Protein AF-A0A1F2XFZ1-F1 (afdb_monomer_lite)

Radius of gyration: 30.9 Å; chains: 1; bounding box: 61×62×99 Å

Structure (mmCIF, N/CA/C/O backbone):
data_AF-A0A1F2XFZ1-F1
#
_entry.id   AF-A0A1F2XFZ1-F1
#
loop_
_atom_site.group_PDB
_atom_site.id
_atom_site.type_symbol
_atom_site.label_atom_id
_atom_site.label_alt_id
_atom_site.label_comp_id
_atom_site.label_asym_id
_atom_site.label_entity_id
_atom_site.label_seq_id
_atom_site.pdbx_PDB_ins_code
_atom_site.Cartn_x
_atom_site.Cartn_y
_atom_site.Cartn_z
_atom_site.occupancy
_atom_site.B_iso_or_equiv
_atom_sit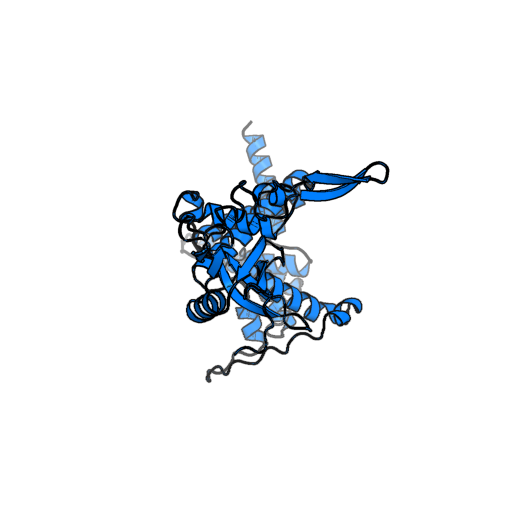e.auth_seq_id
_atom_site.auth_comp_id
_atom_site.auth_asym_id
_atom_site.auth_atom_id
_atom_site.pdbx_PDB_model_num
ATOM 1 N N . MET A 1 1 ? 24.872 -20.366 -37.041 1.00 60.69 1 MET A N 1
ATOM 2 C CA . MET A 1 1 ? 25.369 -20.440 -35.646 1.00 60.69 1 MET A CA 1
ATOM 3 C C . MET A 1 1 ? 24.308 -20.118 -34.577 1.00 60.69 1 MET A C 1
ATOM 5 O O . MET A 1 1 ? 24.479 -20.598 -33.475 1.00 60.69 1 MET A O 1
ATOM 9 N N . TYR A 1 2 ? 23.177 -19.455 -34.872 1.00 77.56 2 TYR A N 1
ATOM 10 C CA . TYR A 1 2 ? 22.005 -19.412 -33.955 1.00 77.56 2 TYR A CA 1
ATOM 11 C C . TYR A 1 2 ? 20.655 -19.633 -34.667 1.00 77.56 2 TYR A C 1
ATOM 13 O O . TYR A 1 2 ? 19.599 -19.364 -34.111 1.00 77.56 2 TYR A O 1
ATOM 21 N N . GLY A 1 3 ? 20.678 -20.071 -35.932 1.00 90.00 3 GLY A N 1
ATOM 22 C CA . GLY A 1 3 ? 19.473 -20.182 -36.763 1.00 90.00 3 GLY A CA 1
ATOM 23 C C . GLY A 1 3 ? 18.820 -18.844 -37.135 1.00 90.00 3 GLY A C 1
ATOM 24 O O . GLY A 1 3 ? 17.722 -18.876 -37.677 1.00 90.00 3 GLY A O 1
ATOM 25 N N . LEU A 1 4 ? 19.480 -17.715 -36.844 1.00 96.12 4 LEU A N 1
ATOM 26 C CA . LEU A 1 4 ? 19.058 -16.352 -37.179 1.00 96.12 4 LEU A CA 1
ATOM 27 C C . LEU A 1 4 ? 19.543 -15.945 -38.574 1.00 96.12 4 LEU A C 1
ATOM 29 O O . LEU A 1 4 ? 20.625 -16.368 -39.001 1.00 96.12 4 LEU A O 1
ATOM 33 N N . LYS A 1 5 ? 18.767 -15.094 -39.241 1.00 95.94 5 LYS A N 1
ATOM 34 C CA . LYS A 1 5 ? 19.089 -14.486 -40.530 1.00 95.94 5 LYS A CA 1
ATOM 35 C C . LYS A 1 5 ? 19.559 -13.053 -40.308 1.00 95.94 5 LYS A C 1
ATOM 37 O O . LYS A 1 5 ? 18.945 -12.291 -39.572 1.00 95.94 5 LYS A O 1
ATOM 42 N N . TYR A 1 6 ? 20.672 -12.716 -40.940 1.00 96.75 6 TYR A N 1
ATOM 43 C CA . TYR A 1 6 ? 21.243 -11.376 -40.930 1.00 96.75 6 TYR A CA 1
ATOM 44 C C . TYR A 1 6 ? 21.092 -10.783 -42.329 1.00 96.75 6 TYR A C 1
ATOM 46 O O . TYR A 1 6 ? 21.066 -11.524 -43.315 1.00 96.75 6 TYR A O 1
ATOM 54 N N . ASP A 1 7 ? 21.002 -9.461 -42.414 1.00 95.62 7 ASP A N 1
ATOM 55 C CA . ASP A 1 7 ? 21.003 -8.748 -43.685 1.00 95.62 7 ASP A CA 1
ATOM 56 C C . ASP A 1 7 ? 22.351 -8.890 -44.424 1.00 95.62 7 ASP A C 1
ATOM 58 O O . ASP A 1 7 ? 23.318 -9.474 -43.924 1.00 95.62 7 ASP A O 1
ATOM 62 N N . ALA A 1 8 ? 22.434 -8.329 -45.633 1.00 95.25 8 ALA A N 1
ATOM 63 C CA . ALA A 1 8 ? 23.651 -8.356 -46.447 1.00 95.25 8 ALA A CA 1
ATOM 64 C C . ALA A 1 8 ? 24.867 -7.678 -45.778 1.00 95.25 8 ALA A C 1
ATOM 66 O O . ALA A 1 8 ? 26.002 -7.944 -46.168 1.00 95.25 8 ALA A O 1
ATOM 67 N N . ALA A 1 9 ? 24.652 -6.829 -44.769 1.00 93.38 9 ALA A N 1
ATOM 68 C CA . ALA A 1 9 ? 25.706 -6.199 -43.977 1.00 93.38 9 ALA A CA 1
ATOM 69 C C . ALA A 1 9 ? 26.075 -7.013 -42.718 1.00 93.38 9 ALA A C 1
ATOM 71 O O . ALA A 1 9 ? 26.899 -6.571 -41.913 1.00 93.38 9 ALA A O 1
ATOM 72 N N . GLY A 1 10 ? 25.484 -8.198 -42.530 1.00 95.62 10 GLY A N 1
ATOM 73 C CA . GLY A 1 10 ? 25.703 -9.045 -41.361 1.00 95.62 10 GLY A CA 1
ATOM 74 C C . GLY A 1 10 ? 25.023 -8.519 -40.094 1.00 95.62 10 GLY A C 1
ATOM 75 O O . GLY A 1 10 ? 25.491 -8.806 -38.987 1.00 95.62 10 GLY A O 1
ATOM 76 N N . LEU A 1 11 ? 23.947 -7.739 -40.238 1.00 97.25 11 LEU A N 1
ATOM 77 C CA . LEU A 1 11 ? 23.213 -7.110 -39.143 1.00 97.25 11 LEU A CA 1
ATOM 78 C C . LEU A 1 11 ? 21.804 -7.683 -38.986 1.00 97.25 11 LEU A C 1
ATOM 80 O O . LEU A 1 11 ? 21.174 -8.114 -39.944 1.00 97.25 11 LEU A O 1
ATOM 84 N N . ILE A 1 12 ? 21.309 -7.667 -37.752 1.00 97.88 12 ILE A N 1
ATOM 85 C CA . ILE A 1 12 ? 19.931 -8.006 -37.400 1.00 97.88 12 ILE A CA 1
ATOM 86 C C . ILE A 1 12 ? 19.320 -6.848 -36.593 1.00 97.88 12 ILE A C 1
ATOM 88 O O . ILE A 1 12 ? 19.986 -6.335 -35.678 1.00 97.88 12 ILE A O 1
ATOM 92 N N . PRO A 1 13 ? 18.102 -6.372 -36.917 1.00 98.06 13 PRO A N 1
ATOM 93 C CA . PRO A 1 13 ? 17.395 -5.397 -36.101 1.00 98.06 13 PRO A CA 1
ATOM 94 C C . PRO A 1 13 ? 17.060 -5.974 -34.723 1.00 98.06 13 PRO A C 1
ATOM 96 O O . PRO A 1 13 ? 16.638 -7.118 -34.570 1.00 98.06 13 PRO A O 1
ATOM 99 N N . ALA A 1 14 ? 17.239 -5.143 -33.705 1.00 97.75 14 ALA A N 1
ATOM 100 C CA . ALA A 1 14 ? 17.011 -5.468 -32.311 1.00 97.75 14 ALA A CA 1
ATOM 101 C C . ALA A 1 14 ? 16.125 -4.391 -31.680 1.00 97.75 14 ALA A C 1
ATOM 103 O O . ALA A 1 14 ? 16.568 -3.269 -31.409 1.00 97.75 14 ALA A O 1
ATOM 104 N N . VAL A 1 15 ? 14.862 -4.737 -31.456 1.00 97.62 15 VAL A N 1
ATOM 105 C CA . VAL A 1 15 ? 13.905 -3.929 -30.701 1.00 97.62 15 VAL A CA 1
ATOM 106 C C . VAL A 1 15 ? 14.173 -4.127 -29.216 1.00 97.62 15 VAL A C 1
ATOM 108 O O . VAL A 1 15 ? 14.358 -5.246 -28.748 1.00 97.62 15 VAL A O 1
ATOM 111 N N . VAL A 1 16 ? 14.193 -3.044 -28.454 1.00 95.06 16 VAL A N 1
ATOM 112 C CA . VAL A 1 16 ? 14.381 -3.077 -27.005 1.00 95.06 16 VAL A CA 1
ATOM 113 C C . VAL A 1 16 ? 13.050 -2.762 -26.344 1.00 95.06 16 VAL A C 1
ATOM 115 O O . VAL A 1 16 ? 12.472 -1.707 -26.604 1.00 95.06 16 VAL A O 1
ATOM 118 N N . GLN A 1 17 ? 12.582 -3.659 -25.481 1.00 92.69 17 GLN A N 1
ATOM 119 C CA . GLN A 1 17 ? 11.304 -3.544 -24.786 1.00 92.69 17 GLN A CA 1
ATOM 120 C C . GLN A 1 17 ? 11.505 -3.604 -23.272 1.00 92.69 17 GLN A C 1
ATOM 122 O O . GLN A 1 17 ? 12.246 -4.450 -22.768 1.00 92.69 17 GLN A O 1
ATOM 127 N N . GLU A 1 18 ? 10.826 -2.725 -22.544 1.00 88.44 18 GLU A N 1
ATOM 128 C CA . GLU A 1 18 ? 10.825 -2.730 -21.085 1.00 88.44 18 GLU A CA 1
ATOM 129 C C . GLU A 1 18 ? 9.979 -3.899 -20.550 1.00 88.44 18 GLU A C 1
ATOM 131 O O . GLU A 1 18 ? 8.874 -4.162 -21.027 1.00 88.44 18 GLU A O 1
ATOM 136 N N . ALA A 1 19 ? 10.533 -4.640 -19.589 1.00 86.62 19 ALA A N 1
ATOM 137 C CA . ALA A 1 19 ? 9.984 -5.911 -19.131 1.00 86.62 19 ALA A CA 1
ATOM 138 C C . ALA A 1 19 ? 8.666 -5.809 -18.344 1.00 86.62 19 ALA A C 1
ATOM 140 O O . ALA A 1 19 ? 7.892 -6.763 -18.386 1.00 86.62 19 ALA A O 1
ATOM 141 N N . GLU A 1 20 ? 8.431 -4.722 -17.607 1.00 79.19 20 GLU A N 1
ATOM 142 C CA . GLU A 1 20 ? 7.257 -4.555 -16.735 1.00 79.19 20 GLU A CA 1
ATOM 143 C C . GLU A 1 20 ? 6.047 -3.987 -17.500 1.00 79.19 20 GLU A C 1
ATOM 145 O O . GLU A 1 20 ? 4.917 -4.437 -17.343 1.00 79.19 20 GLU A O 1
ATOM 150 N N . THR A 1 21 ? 6.286 -2.991 -18.347 1.00 75.69 21 THR A N 1
ATOM 151 C CA . THR A 1 21 ? 5.279 -2.171 -19.033 1.00 75.69 21 THR A CA 1
ATOM 152 C C . THR A 1 21 ? 5.033 -2.614 -20.468 1.00 75.69 21 THR A C 1
ATOM 154 O O . THR A 1 21 ? 4.029 -2.232 -21.065 1.00 75.69 21 THR A O 1
ATOM 157 N N . GLY A 1 22 ? 5.961 -3.371 -21.061 1.00 82.06 22 GLY A N 1
ATOM 158 C CA . GLY A 1 22 ? 5.931 -3.691 -22.485 1.00 82.06 22 GLY A CA 1
ATOM 159 C C . GLY A 1 22 ? 6.237 -2.495 -23.396 1.00 82.06 22 GLY A C 1
ATOM 160 O O . GLY A 1 22 ? 6.114 -2.623 -24.617 1.00 82.06 22 GLY A O 1
ATOM 161 N N . GLN A 1 23 ? 6.653 -1.345 -22.851 1.00 84.69 23 GLN A N 1
ATOM 162 C CA . GLN A 1 23 ? 6.983 -0.162 -23.642 1.00 84.69 23 GLN A CA 1
ATOM 163 C C . GLN A 1 23 ? 8.186 -0.433 -24.553 1.00 84.69 23 GLN A C 1
ATOM 165 O O . GLN A 1 23 ? 9.229 -0.916 -24.108 1.00 84.69 23 GLN A O 1
ATOM 170 N N . ILE A 1 24 ? 8.064 -0.082 -25.834 1.00 89.56 24 ILE A N 1
ATOM 171 C CA . ILE A 1 24 ? 9.195 -0.113 -26.763 1.00 89.56 24 ILE A CA 1
ATOM 172 C C . ILE A 1 24 ? 10.095 1.089 -26.481 1.00 89.56 24 ILE A C 1
ATOM 174 O O . ILE A 1 24 ? 9.667 2.240 -26.568 1.00 89.56 24 ILE A O 1
ATOM 178 N N . LEU A 1 25 ? 11.352 0.817 -26.145 1.00 88.00 25 LEU A N 1
ATOM 179 C CA . LEU A 1 25 ? 12.320 1.815 -25.703 1.00 88.00 25 LEU A CA 1
ATOM 180 C C . LEU A 1 25 ? 13.143 2.362 -26.868 1.00 88.00 25 LEU A C 1
ATOM 182 O O . LEU A 1 25 ? 13.297 3.572 -27.014 1.00 88.00 25 LEU A O 1
ATOM 186 N N . MET A 1 26 ? 13.689 1.477 -27.699 1.00 91.56 26 MET A N 1
ATOM 187 C CA . MET A 1 26 ? 14.529 1.849 -28.837 1.00 91.56 26 MET A CA 1
ATOM 188 C C . MET A 1 26 ? 14.660 0.700 -29.839 1.00 91.56 26 MET A C 1
ATOM 190 O O . MET A 1 26 ? 14.311 -0.439 -29.541 1.00 91.56 26 MET A O 1
ATOM 194 N N . VAL A 1 27 ? 15.208 1.006 -31.014 1.00 95.31 27 VAL A N 1
ATOM 195 C CA . VAL A 1 27 ? 15.690 0.017 -31.981 1.00 95.31 27 VAL A CA 1
ATOM 196 C C . VAL A 1 27 ? 17.173 0.257 -32.244 1.00 95.31 27 VAL A C 1
ATOM 198 O O . VAL A 1 27 ? 17.624 1.401 -32.340 1.00 95.31 27 VAL A O 1
ATOM 201 N N . ALA A 1 28 ? 17.938 -0.821 -32.339 1.00 95.06 28 ALA A N 1
ATOM 202 C CA . ALA A 1 28 ? 19.339 -0.812 -32.739 1.00 95.06 28 ALA A CA 1
ATOM 203 C C . ALA A 1 28 ? 19.636 -2.035 -33.615 1.00 95.06 28 ALA A C 1
ATOM 205 O O . ALA A 1 28 ? 18.737 -2.803 -33.941 1.00 95.06 28 ALA A O 1
ATOM 206 N N . TYR A 1 29 ? 20.892 -2.194 -34.027 1.00 97.62 29 TYR A N 1
ATOM 207 C CA . TYR A 1 29 ? 21.334 -3.318 -34.849 1.00 97.62 29 TYR A CA 1
ATOM 208 C C . TYR A 1 29 ? 22.388 -4.117 -34.095 1.00 97.62 29 TYR A C 1
ATOM 210 O O . TYR A 1 29 ? 23.189 -3.553 -33.345 1.00 97.62 29 TYR A O 1
ATOM 218 N N . MET A 1 30 ? 22.398 -5.427 -34.299 1.00 97.94 30 MET A N 1
ATOM 219 C CA . MET A 1 30 ? 23.402 -6.333 -33.751 1.00 97.94 30 MET A CA 1
ATOM 220 C C . MET A 1 30 ? 24.042 -7.106 -34.901 1.00 97.94 30 MET A C 1
ATOM 222 O O . MET A 1 30 ? 23.348 -7.546 -35.807 1.00 97.94 30 MET A O 1
ATOM 226 N N . ASN A 1 31 ? 25.355 -7.302 -34.868 1.00 96.62 31 ASN A N 1
ATOM 227 C CA . ASN A 1 31 ? 25.983 -8.383 -35.625 1.00 96.62 31 ASN A CA 1
ATOM 228 C C . ASN A 1 31 ? 26.106 -9.626 -34.725 1.00 96.62 31 ASN A C 1
ATOM 230 O O . ASN A 1 31 ? 25.753 -9.597 -33.540 1.00 96.62 31 ASN A O 1
ATOM 234 N N . VAL A 1 32 ? 26.629 -10.722 -35.278 1.00 96.69 32 VAL A N 1
ATOM 235 C CA . VAL A 1 32 ? 26.828 -11.985 -34.544 1.00 96.69 32 VAL A CA 1
ATOM 236 C C . VAL A 1 32 ? 27.627 -11.778 -33.248 1.00 96.69 32 VAL A C 1
ATOM 238 O O . VAL A 1 32 ? 27.274 -12.338 -32.210 1.00 96.69 32 VAL A O 1
ATOM 241 N N . GLU A 1 33 ? 28.668 -10.942 -33.273 1.00 96.81 33 GLU A N 1
ATOM 242 C CA . GLU A 1 33 ? 29.520 -10.702 -32.102 1.00 96.81 33 GLU A CA 1
ATOM 243 C C . GLU A 1 33 ? 28.836 -9.819 -31.044 1.00 96.81 33 GLU A C 1
ATOM 245 O O . GLU A 1 33 ? 28.951 -10.098 -29.852 1.00 96.81 33 GLU A O 1
ATOM 250 N N . ALA A 1 34 ? 28.054 -8.809 -31.434 1.00 97.25 34 ALA A N 1
ATOM 251 C CA . ALA A 1 34 ? 27.266 -8.003 -30.498 1.00 97.25 34 ALA A CA 1
ATOM 252 C C . ALA A 1 34 ? 26.213 -8.859 -29.769 1.00 97.25 34 ALA A C 1
ATOM 254 O O . ALA A 1 34 ? 26.036 -8.734 -28.553 1.00 97.25 34 ALA A O 1
ATOM 255 N N . LEU A 1 35 ? 25.568 -9.789 -30.486 1.00 97.31 35 LEU A N 1
ATOM 256 C CA . LEU A 1 35 ? 24.661 -10.764 -29.877 1.00 97.31 35 LEU A CA 1
ATOM 257 C C . LEU A 1 35 ? 25.404 -11.704 -28.923 1.00 97.31 35 LEU A C 1
ATOM 259 O O . LEU A 1 35 ? 24.946 -11.926 -27.803 1.00 97.31 35 LEU A O 1
ATOM 263 N N . ARG A 1 36 ? 26.583 -12.197 -29.318 1.00 96.94 36 ARG A N 1
ATOM 264 C CA . ARG A 1 36 ? 27.421 -13.047 -28.461 1.00 96.94 36 ARG A CA 1
ATOM 265 C C . ARG A 1 36 ? 27.812 -12.343 -27.160 1.00 96.94 36 ARG A C 1
ATOM 267 O O . ARG A 1 36 ? 27.700 -12.937 -26.089 1.00 96.94 36 ARG A O 1
ATOM 274 N N . ARG A 1 37 ? 28.223 -11.074 -27.235 1.00 97.06 37 ARG A N 1
ATOM 275 C CA . ARG A 1 37 ? 28.534 -10.244 -26.058 1.00 97.06 37 ARG A CA 1
ATOM 276 C C . ARG A 1 37 ? 27.317 -10.045 -25.169 1.00 97.06 37 ARG A C 1
ATOM 278 O O . ARG A 1 37 ? 27.435 -10.197 -23.959 1.00 97.06 37 ARG A O 1
ATOM 285 N N . THR A 1 38 ? 26.156 -9.789 -25.769 1.00 96.62 38 THR A N 1
ATOM 286 C CA . THR A 1 38 ? 24.893 -9.630 -25.038 1.00 96.62 38 THR A CA 1
ATOM 287 C C . THR A 1 38 ? 24.526 -10.889 -24.259 1.00 96.62 38 THR A C 1
ATOM 289 O O . THR A 1 38 ? 24.262 -10.817 -23.062 1.00 96.62 38 THR A O 1
ATOM 292 N N . LEU A 1 39 ? 24.575 -12.055 -24.910 1.00 96.06 39 LEU A N 1
ATOM 293 C CA . LEU A 1 39 ? 24.299 -13.345 -24.272 1.00 96.06 39 LEU A CA 1
ATOM 294 C C . LEU A 1 39 ? 25.298 -13.660 -23.151 1.00 96.06 39 LEU A C 1
ATOM 296 O O . LEU A 1 39 ? 24.905 -14.187 -22.115 1.00 96.06 39 LEU A O 1
ATOM 300 N N . LYS A 1 40 ? 26.579 -13.316 -23.339 1.00 96.06 40 LYS A N 1
ATOM 301 C CA . LYS A 1 40 ? 27.633 -13.557 -22.345 1.00 96.06 40 LYS A CA 1
ATOM 302 C C . LYS A 1 40 ? 27.529 -12.631 -21.130 1.00 96.06 40 LYS A C 1
ATOM 304 O O . LYS A 1 40 ? 27.737 -13.083 -20.011 1.00 96.06 40 LYS A O 1
ATOM 309 N N . ALA A 1 41 ? 27.270 -11.343 -21.349 1.00 93.50 41 ALA A N 1
ATOM 310 C CA . ALA A 1 41 ? 27.257 -10.333 -20.291 1.00 93.50 41 ALA A CA 1
ATOM 311 C C . ALA A 1 41 ? 25.903 -10.230 -19.569 1.00 93.50 41 ALA A C 1
ATOM 313 O O . ALA A 1 41 ? 25.848 -9.750 -18.441 1.00 93.50 41 ALA A O 1
ATOM 314 N N . GLY A 1 42 ? 24.805 -10.643 -20.213 1.00 93.88 42 GLY A N 1
ATOM 315 C CA . GLY A 1 42 ? 23.449 -10.373 -19.725 1.00 93.88 42 GLY A CA 1
ATOM 316 C C . GLY A 1 42 ? 23.047 -8.895 -19.835 1.00 93.88 42 GLY A C 1
ATOM 317 O O . GLY A 1 42 ? 22.070 -8.471 -19.220 1.00 93.88 42 GLY A O 1
ATOM 318 N N . GLU A 1 43 ? 23.785 -8.102 -20.612 1.00 94.19 43 GLU A N 1
ATOM 319 C CA . GLU A 1 43 ? 23.608 -6.656 -20.799 1.00 94.19 43 GLU A CA 1
ATOM 320 C C . GLU A 1 43 ? 23.576 -6.331 -22.298 1.00 94.19 43 GLU A C 1
ATOM 322 O O . GLU A 1 43 ? 24.197 -7.034 -23.090 1.00 94.19 43 GLU A O 1
ATOM 327 N N . ALA A 1 44 ? 22.828 -5.310 -22.722 1.00 94.50 44 ALA A N 1
ATOM 328 C CA . ALA A 1 44 ? 22.604 -5.051 -24.146 1.00 94.50 44 ALA A CA 1
ATOM 329 C C . ALA A 1 44 ? 23.833 -4.441 -24.853 1.00 94.50 44 ALA A C 1
ATOM 331 O O . ALA A 1 44 ? 24.231 -3.302 -24.581 1.00 94.50 44 ALA A O 1
ATOM 332 N N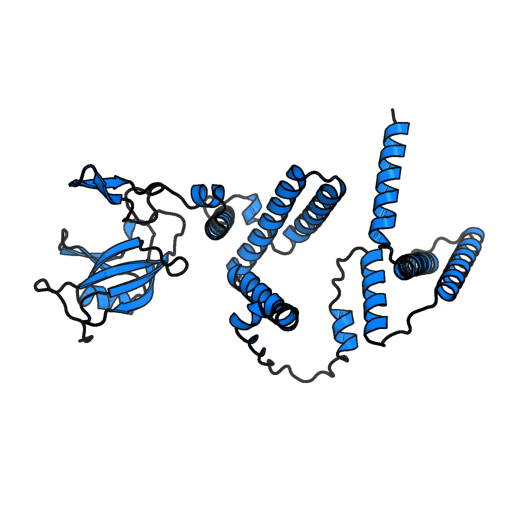 . TRP A 1 45 ? 24.374 -5.175 -25.830 1.00 97.00 45 TRP A N 1
ATOM 333 C CA . TRP A 1 45 ? 25.426 -4.725 -26.744 1.00 97.00 45 TRP A CA 1
ATOM 334 C C . TRP A 1 45 ? 24.897 -4.587 -28.169 1.00 97.00 45 TRP A C 1
ATOM 336 O O . TRP A 1 45 ? 24.257 -5.491 -28.698 1.00 97.00 45 TRP A O 1
ATOM 346 N N . PHE A 1 46 ? 25.233 -3.483 -28.827 1.00 96.94 46 PHE A N 1
ATOM 347 C CA . PHE A 1 46 ? 24.829 -3.198 -30.202 1.00 96.94 46 PHE A CA 1
ATOM 348 C C . PHE A 1 46 ? 26.037 -2.981 -31.114 1.00 96.94 46 PHE A C 1
ATOM 350 O O . PHE A 1 46 ? 27.153 -2.744 -30.653 1.00 96.94 46 PHE A O 1
ATOM 357 N N . TRP A 1 47 ? 25.804 -3.033 -32.423 1.00 96.69 47 TRP A N 1
ATOM 358 C CA . TRP A 1 47 ? 26.748 -2.601 -33.447 1.00 96.69 47 TRP A CA 1
ATOM 359 C C . TRP A 1 47 ? 26.325 -1.234 -33.995 1.00 96.69 47 TRP A C 1
ATOM 361 O O . TRP A 1 47 ? 25.241 -1.076 -34.563 1.00 96.69 47 TRP A O 1
ATOM 371 N N . SER A 1 48 ? 27.172 -0.220 -33.818 1.00 91.25 48 SER A N 1
ATOM 372 C CA . SER A 1 48 ? 26.892 1.130 -34.302 1.00 91.25 48 SER A CA 1
ATOM 373 C C . SER A 1 48 ? 27.246 1.248 -35.782 1.00 91.25 48 SER A C 1
ATOM 375 O O . SER A 1 48 ? 28.402 1.479 -36.118 1.00 91.25 48 SER A O 1
ATOM 377 N N . ARG A 1 49 ? 26.247 1.188 -36.668 1.00 91.50 49 ARG A N 1
ATOM 378 C CA . ARG A 1 49 ? 26.441 1.284 -38.133 1.00 91.50 49 ARG A CA 1
ATOM 379 C C . ARG A 1 49 ? 27.215 2.524 -38.592 1.00 91.50 49 ARG A C 1
ATOM 381 O O . ARG A 1 49 ? 27.955 2.449 -39.557 1.00 91.50 49 ARG A O 1
ATOM 388 N N . SER A 1 50 ? 27.051 3.653 -37.903 1.00 86.69 50 SER A N 1
ATOM 389 C CA . SER A 1 50 ? 27.720 4.915 -38.245 1.00 86.69 50 SER A CA 1
ATOM 390 C C . SER A 1 50 ? 29.159 5.022 -37.744 1.00 86.69 50 SER A C 1
ATOM 392 O O . SER A 1 50 ? 29.922 5.823 -38.266 1.00 86.69 50 SER A O 1
ATOM 394 N N . ARG A 1 51 ? 29.516 4.261 -36.705 1.00 88.31 51 ARG A N 1
ATOM 395 C CA . ARG A 1 51 ? 30.825 4.342 -36.031 1.00 88.31 51 ARG A CA 1
ATOM 396 C C . ARG A 1 51 ? 31.669 3.090 -36.256 1.00 88.31 51 ARG A C 1
ATOM 398 O O . ARG A 1 51 ? 32.825 3.067 -35.863 1.00 88.31 51 ARG A O 1
ATOM 405 N N . SER A 1 52 ? 31.082 2.058 -36.862 1.00 90.56 52 SER A N 1
ATOM 406 C CA . SER A 1 52 ? 31.693 0.745 -37.072 1.00 90.56 52 SER A CA 1
ATOM 407 C C . SER A 1 52 ? 32.339 0.183 -35.802 1.00 90.56 52 SER A C 1
ATOM 409 O O . SER A 1 52 ? 33.425 -0.387 -35.838 1.00 90.56 52 SER A O 1
ATOM 411 N N . GLU A 1 53 ? 31.660 0.359 -34.667 1.00 93.81 53 GLU A N 1
ATOM 412 C CA . GLU A 1 53 ? 32.146 -0.044 -33.348 1.00 93.81 53 GLU A CA 1
ATOM 413 C C . GLU A 1 53 ? 31.051 -0.733 -32.528 1.00 93.81 53 GLU A C 1
ATOM 415 O O . GLU A 1 53 ? 29.845 -0.524 -32.731 1.00 93.81 53 GLU A O 1
ATOM 420 N N . PHE A 1 54 ? 31.483 -1.532 -31.554 1.00 94.44 54 PHE A N 1
ATOM 421 C CA . PHE A 1 54 ? 30.593 -2.101 -30.551 1.00 94.44 54 PHE A CA 1
ATOM 422 C C . PHE A 1 54 ? 30.164 -1.028 -29.557 1.00 94.44 54 PHE A C 1
ATOM 424 O O . PHE A 1 54 ? 30.984 -0.282 -29.032 1.00 94.44 54 PHE A O 1
ATOM 431 N N . TRP A 1 55 ? 28.871 -0.990 -29.262 1.00 91.56 55 TRP A N 1
ATOM 432 C CA . TRP A 1 55 ? 28.288 -0.053 -28.321 1.00 91.56 55 TRP A CA 1
ATOM 433 C C . TRP A 1 55 ? 27.630 -0.807 -27.173 1.00 91.56 55 TRP A C 1
ATOM 435 O O . TRP A 1 55 ? 26.575 -1.422 -27.345 1.00 91.56 55 TRP A O 1
ATOM 445 N N . HIS A 1 56 ? 28.234 -0.721 -25.991 1.00 91.19 56 HIS A N 1
ATOM 446 C CA . HIS A 1 56 ? 27.592 -1.154 -24.762 1.00 91.19 56 HIS A CA 1
ATOM 447 C C . HIS A 1 56 ? 26.591 -0.083 -24.309 1.00 91.19 56 HIS A C 1
ATOM 449 O O . HIS A 1 56 ? 26.963 1.047 -23.960 1.00 91.19 56 HIS A O 1
ATOM 455 N N . LYS A 1 57 ? 25.289 -0.393 -24.365 1.00 84.69 57 LYS A N 1
ATOM 456 C CA . LYS A 1 57 ? 24.266 0.599 -24.018 1.00 84.69 57 LYS A CA 1
ATOM 457 C C . LYS A 1 57 ? 24.378 0.941 -22.539 1.00 84.69 57 LYS A C 1
ATOM 459 O O . LYS A 1 57 ? 24.244 0.070 -21.692 1.00 84.69 57 LYS A O 1
ATOM 464 N N . GLY A 1 58 ? 24.570 2.227 -22.250 1.00 74.94 58 GLY A N 1
ATOM 465 C CA . GLY A 1 58 ? 24.689 2.721 -20.880 1.00 74.94 58 GLY A CA 1
ATOM 466 C C . GLY A 1 58 ? 26.114 2.891 -20.376 1.00 74.94 58 GLY A C 1
ATOM 467 O O . GLY A 1 58 ? 26.276 3.480 -19.320 1.00 74.94 58 GLY A O 1
ATOM 468 N N . GLU A 1 59 ? 27.139 2.484 -21.126 1.00 78.81 59 GLU A N 1
ATOM 469 C CA . GLU A 1 59 ? 28.543 2.611 -20.698 1.00 78.81 59 GLU A CA 1
ATOM 470 C C . GLU A 1 59 ? 28.942 4.059 -20.375 1.00 78.81 59 GLU A C 1
ATOM 472 O O . GLU A 1 59 ? 29.581 4.322 -19.363 1.00 78.81 59 GLU A O 1
ATOM 477 N N . LYS A 1 60 ? 28.492 5.020 -21.193 1.00 69.56 60 LYS A N 1
ATOM 478 C CA . LYS A 1 60 ? 28.738 6.454 -20.960 1.00 69.56 60 LYS A CA 1
ATOM 479 C C . LYS A 1 60 ? 27.699 7.119 -20.055 1.00 69.56 60 LYS A C 1
ATOM 481 O O . LYS A 1 60 ? 28.010 8.105 -19.402 1.00 69.56 60 LYS A O 1
ATOM 486 N N . SER A 1 61 ? 26.456 6.631 -20.060 1.00 65.19 61 SER A N 1
ATOM 487 C CA . SER A 1 61 ? 25.326 7.294 -19.389 1.00 65.19 61 SER A CA 1
ATOM 488 C C . SER A 1 61 ? 24.921 6.655 -18.057 1.00 65.19 61 SER A C 1
ATOM 490 O O . SER A 1 61 ? 24.000 7.144 -17.418 1.00 65.19 61 SER A O 1
ATOM 492 N N . GLY A 1 62 ? 25.524 5.529 -17.670 1.00 69.69 62 GLY A N 1
ATOM 493 C CA . GLY A 1 62 ? 25.122 4.703 -16.523 1.00 69.69 62 GLY A CA 1
ATOM 494 C C . GLY A 1 62 ? 23.866 3.840 -16.743 1.00 69.69 62 GLY A C 1
ATOM 495 O O . GLY A 1 62 ? 23.572 2.968 -15.928 1.00 69.69 62 GLY A O 1
ATOM 496 N N . ASN A 1 63 ? 23.134 4.024 -17.849 1.00 70.94 63 ASN A N 1
ATOM 497 C CA . ASN A 1 63 ? 21.871 3.319 -18.127 1.00 70.94 63 ASN A CA 1
ATOM 498 C C . ASN A 1 63 ? 22.088 1.980 -18.823 1.00 70.94 63 ASN A C 1
ATOM 500 O O . ASN A 1 63 ? 21.761 1.819 -20.008 1.00 70.94 63 ASN A O 1
ATOM 504 N N . VAL A 1 64 ? 22.688 1.045 -18.095 1.00 86.06 64 VAL A N 1
ATOM 505 C CA . VAL A 1 64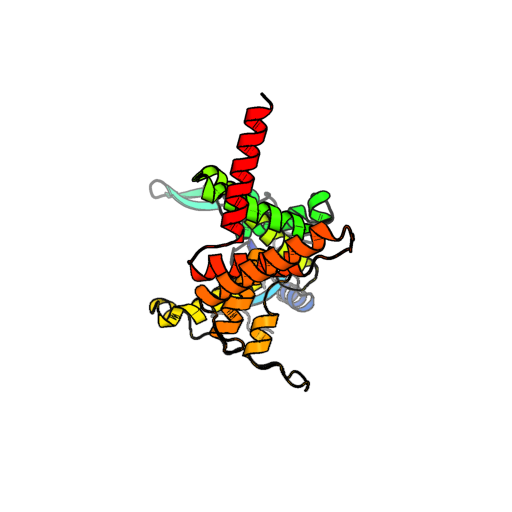 ? 22.908 -0.310 -18.593 1.00 86.06 64 VAL A CA 1
ATOM 506 C C . VAL A 1 64 ? 21.585 -1.070 -18.643 1.00 86.06 64 VAL A C 1
ATOM 508 O O . VAL A 1 64 ? 20.805 -1.069 -17.684 1.00 86.06 64 VAL A O 1
ATOM 511 N N . LEU A 1 65 ? 21.327 -1.711 -19.783 1.00 89.38 65 LEU A N 1
ATOM 512 C CA . LEU A 1 65 ? 20.109 -2.479 -20.023 1.00 89.38 65 LEU A CA 1
ATOM 513 C C . LEU A 1 65 ? 20.371 -3.955 -19.761 1.00 89.38 65 LEU A C 1
ATOM 515 O O . LEU A 1 65 ? 21.020 -4.621 -20.568 1.00 89.38 65 LEU A O 1
ATOM 519 N N . LYS A 1 66 ? 19.847 -4.471 -18.649 1.00 91.50 66 LYS A N 1
ATOM 520 C CA . LYS A 1 66 ? 19.961 -5.891 -18.315 1.00 91.50 66 LYS A CA 1
ATOM 521 C C . LYS A 1 66 ? 18.959 -6.699 -19.116 1.00 91.50 66 LYS A C 1
ATOM 523 O O . LYS A 1 66 ? 17.757 -6.465 -19.011 1.00 91.50 66 LYS A O 1
ATOM 528 N N . VAL A 1 67 ? 19.439 -7.671 -19.876 1.00 94.88 67 VAL A N 1
ATOM 529 C CA . VAL A 1 67 ? 18.605 -8.540 -20.703 1.00 94.88 67 VAL A CA 1
ATOM 530 C C . VAL A 1 67 ? 17.999 -9.640 -19.839 1.00 94.88 67 VAL A C 1
ATOM 532 O O . VAL A 1 67 ? 18.710 -10.434 -19.232 1.00 94.88 67 VAL A O 1
ATOM 535 N N . ARG A 1 68 ? 16.665 -9.695 -19.794 1.00 94.94 68 ARG A N 1
ATOM 536 C CA . ARG A 1 68 ? 15.911 -10.768 -19.131 1.00 94.94 68 ARG A CA 1
ATOM 537 C C . ARG A 1 68 ? 15.677 -11.944 -20.075 1.00 94.94 68 ARG A C 1
ATOM 539 O O . ARG A 1 68 ? 15.763 -13.092 -19.658 1.00 94.94 68 ARG A O 1
ATOM 546 N N . ARG A 1 69 ? 15.325 -11.655 -21.329 1.00 96.06 69 ARG A N 1
ATOM 547 C CA . ARG A 1 69 ? 15.163 -12.647 -22.401 1.00 96.06 69 ARG A CA 1
ATOM 548 C C . ARG A 1 69 ? 15.299 -11.980 -23.766 1.00 96.06 69 ARG A C 1
ATOM 550 O O . ARG A 1 69 ? 15.083 -10.776 -23.886 1.00 96.06 69 ARG A O 1
ATOM 557 N N . ILE A 1 70 ? 15.607 -12.780 -24.780 1.00 97.69 70 ILE A N 1
ATOM 558 C CA . ILE A 1 70 ? 15.657 -12.358 -26.182 1.00 97.69 70 ILE A CA 1
ATOM 559 C C . ILE A 1 70 ? 14.627 -13.189 -26.946 1.00 97.69 70 ILE A C 1
ATOM 561 O O . ILE A 1 70 ? 14.637 -14.414 -26.848 1.00 97.69 70 ILE A O 1
ATOM 565 N N . LEU A 1 71 ? 13.722 -12.523 -27.657 1.00 97.62 71 LEU A N 1
ATOM 566 C CA . LEU A 1 71 ? 12.762 -13.146 -28.568 1.00 97.62 71 LEU A CA 1
ATOM 567 C C . LEU A 1 71 ? 13.229 -12.937 -30.009 1.00 97.62 71 LEU A C 1
ATOM 569 O O . LEU A 1 71 ? 13.973 -11.997 -30.283 1.00 97.62 71 LEU A O 1
ATOM 573 N N . THR A 1 72 ? 12.762 -13.785 -30.917 1.00 97.81 72 THR A N 1
ATOM 574 C CA . THR A 1 72 ? 12.924 -13.622 -32.366 1.00 97.81 72 THR A CA 1
ATOM 575 C C . THR A 1 72 ? 11.586 -13.897 -33.047 1.00 97.81 72 THR A C 1
ATOM 577 O O . THR A 1 72 ? 10.726 -14.555 -32.452 1.00 97.81 72 THR A O 1
ATOM 580 N N . ASP A 1 73 ? 11.382 -13.348 -34.236 1.00 96.50 73 ASP A N 1
ATOM 581 C CA . ASP A 1 73 ? 10.182 -13.562 -35.042 1.00 96.50 73 ASP A CA 1
ATOM 582 C C . ASP A 1 73 ? 10.194 -14.910 -35.786 1.00 96.50 73 ASP A C 1
ATOM 584 O O . ASP A 1 73 ? 11.060 -15.767 -35.587 1.00 96.50 73 ASP A O 1
ATOM 588 N N . CYS A 1 74 ? 9.151 -15.156 -36.583 1.00 96.69 74 CYS A N 1
ATOM 589 C CA . CYS A 1 74 ? 8.893 -16.458 -37.196 1.00 96.69 74 CYS A CA 1
ATOM 590 C C . CYS A 1 74 ? 9.903 -16.842 -38.287 1.00 96.69 74 CYS A C 1
ATOM 592 O O . CYS A 1 74 ? 10.216 -18.021 -38.460 1.00 96.69 74 CYS A O 1
ATOM 594 N N . ASP A 1 75 ? 10.426 -15.858 -39.003 1.00 96.31 75 ASP A N 1
ATOM 595 C CA . ASP A 1 75 ? 11.427 -15.968 -40.060 1.00 96.31 75 ASP A CA 1
ATOM 596 C C . ASP A 1 75 ? 12.851 -15.683 -39.574 1.00 96.31 75 ASP A C 1
ATOM 598 O O . ASP A 1 75 ? 13.798 -15.994 -40.312 1.00 96.31 75 ASP A O 1
ATOM 602 N N . ARG A 1 76 ? 12.987 -15.275 -38.305 1.00 97.06 76 ARG A N 1
ATOM 603 C CA . ARG A 1 76 ? 14.222 -15.174 -37.521 1.00 97.06 76 ARG A CA 1
ATOM 604 C C . ARG A 1 76 ? 15.173 -14.093 -38.016 1.00 97.06 76 ARG A C 1
ATOM 606 O O . ARG A 1 76 ? 16.392 -14.287 -37.960 1.00 97.06 76 ARG A O 1
ATOM 613 N N . ASP A 1 77 ? 14.631 -12.993 -38.516 1.00 97.38 77 ASP A N 1
ATOM 614 C CA . ASP A 1 77 ? 15.391 -11.840 -38.997 1.00 97.38 77 ASP A CA 1
ATOM 615 C C . ASP A 1 77 ? 15.178 -10.573 -38.154 1.00 97.38 77 ASP A C 1
ATOM 617 O O . ASP A 1 77 ? 15.793 -9.544 -38.431 1.00 97.38 77 ASP A O 1
ATOM 621 N N . ALA A 1 78 ? 14.436 -10.665 -37.045 1.00 97.81 78 ALA A N 1
ATOM 622 C CA . ALA A 1 78 ? 14.405 -9.634 -36.016 1.00 97.81 78 ALA A CA 1
ATOM 623 C C . ALA A 1 78 ? 14.531 -10.197 -34.596 1.00 97.81 78 ALA A C 1
ATOM 625 O O . ALA A 1 78 ? 14.201 -11.351 -34.303 1.00 97.81 78 ALA A O 1
ATOM 626 N N . LEU A 1 79 ? 15.009 -9.346 -33.682 1.00 98.19 79 LEU A N 1
ATOM 627 C CA . LEU A 1 79 ? 15.108 -9.636 -32.253 1.00 98.19 79 LEU A CA 1
ATOM 628 C C . LEU A 1 79 ? 14.282 -8.659 -31.412 1.00 98.19 79 LEU A C 1
ATOM 630 O O . LEU A 1 79 ? 14.229 -7.464 -31.701 1.00 98.19 79 LEU A O 1
ATOM 634 N N . VAL A 1 80 ? 13.737 -9.153 -30.297 1.00 98.25 80 VAL A N 1
ATOM 635 C CA . VAL A 1 80 ? 13.226 -8.328 -29.191 1.00 98.25 80 VAL A CA 1
ATOM 636 C C . VAL A 1 80 ? 14.026 -8.629 -27.928 1.00 98.25 80 VAL A C 1
ATOM 638 O O . VAL A 1 80 ? 13.920 -9.711 -27.351 1.00 98.25 80 VAL A O 1
ATOM 641 N N . LEU A 1 81 ? 14.816 -7.663 -27.471 1.00 97.62 81 LEU A N 1
ATOM 642 C CA . LEU A 1 81 ? 15.496 -7.705 -26.182 1.00 97.62 81 LEU A CA 1
ATOM 643 C C . LEU A 1 81 ? 14.523 -7.196 -25.122 1.00 97.62 81 LEU A C 1
ATOM 645 O O . LEU A 1 81 ? 14.246 -5.998 -25.044 1.00 97.62 81 LEU A O 1
ATOM 649 N N . VAL A 1 82 ? 14.026 -8.105 -24.287 1.00 95.00 82 VAL A N 1
ATOM 650 C CA . VAL A 1 82 ? 13.216 -7.751 -23.120 1.00 95.00 82 VAL A CA 1
ATOM 651 C C . VAL A 1 82 ? 14.169 -7.431 -21.979 1.00 95.00 82 VAL A C 1
ATOM 653 O O . VAL A 1 82 ? 14.880 -8.317 -21.490 1.00 95.00 82 VAL A O 1
ATOM 656 N N . VAL A 1 83 ? 14.206 -6.165 -21.571 1.00 92.00 83 VAL A N 1
ATOM 657 C CA . VAL A 1 83 ? 15.214 -5.632 -20.652 1.00 92.00 83 VAL A CA 1
ATOM 658 C C . VAL A 1 83 ? 14.600 -5.046 -19.387 1.00 92.00 83 VAL A C 1
ATOM 660 O O . VAL A 1 83 ? 13.471 -4.562 -19.386 1.00 92.00 83 VAL A O 1
ATOM 663 N N . ARG A 1 84 ? 15.380 -5.052 -18.306 1.00 83.44 84 ARG A N 1
ATOM 664 C CA . ARG A 1 84 ? 15.153 -4.212 -17.127 1.00 83.44 84 ARG A CA 1
ATOM 665 C C . ARG A 1 84 ? 16.217 -3.124 -17.096 1.00 83.44 84 ARG A C 1
ATOM 667 O O . ARG A 1 84 ? 17.413 -3.414 -17.192 1.00 83.44 84 ARG A O 1
ATOM 674 N N . GLU A 1 85 ? 15.791 -1.876 -16.963 1.00 67.38 85 GLU A N 1
ATOM 675 C CA . GLU A 1 85 ? 16.717 -0.762 -16.790 1.00 67.38 85 GLU A CA 1
ATOM 676 C C . GLU A 1 85 ? 17.248 -0.752 -15.352 1.00 67.38 85 GLU A C 1
ATOM 678 O O . GLU A 1 85 ? 16.479 -0.797 -14.392 1.00 67.38 85 GLU A O 1
ATOM 683 N N . ARG A 1 86 ? 18.576 -0.715 -15.187 1.00 59.06 86 ARG A N 1
ATOM 684 C CA . ARG A 1 86 ? 19.199 -0.683 -13.852 1.00 59.06 86 ARG A CA 1
ATOM 685 C C . ARG A 1 86 ? 19.221 0.722 -13.231 1.00 59.06 86 ARG A C 1
ATOM 687 O O . ARG A 1 86 ? 19.477 0.859 -12.042 1.00 59.06 86 ARG A O 1
ATOM 694 N N . SER A 1 87 ? 18.937 1.745 -14.033 1.00 54.88 87 SER A N 1
ATOM 695 C CA . SER A 1 87 ? 18.844 3.155 -13.657 1.00 54.88 87 SER A CA 1
ATOM 696 C C . SER A 1 87 ? 17.488 3.680 -14.129 1.00 54.88 87 SER A C 1
ATOM 698 O O . SER A 1 87 ? 17.373 4.208 -15.224 1.00 54.88 87 SER A O 1
ATOM 700 N N . GLN A 1 88 ? 16.447 3.576 -13.300 1.00 54.25 88 GLN A N 1
ATOM 701 C CA . GLN A 1 88 ? 15.137 4.200 -13.580 1.00 54.25 88 GLN A CA 1
ATOM 702 C C . GLN A 1 88 ? 15.191 5.748 -13.554 1.00 54.25 88 GLN A C 1
ATOM 704 O O . GLN A 1 88 ? 14.166 6.417 -13.461 1.00 54.25 88 GLN A O 1
ATOM 709 N N . LEU A 1 89 ? 16.396 6.329 -13.543 1.00 52.59 89 LEU A N 1
ATOM 710 C CA . LEU A 1 89 ? 16.674 7.716 -13.182 1.00 52.59 89 LEU A CA 1
ATOM 711 C C . LEU A 1 89 ? 17.014 8.595 -14.382 1.00 52.59 89 LEU A C 1
ATOM 713 O O . LEU A 1 89 ? 16.870 9.811 -14.294 1.00 52.59 89 LEU A O 1
ATOM 717 N N . THR A 1 90 ? 17.515 8.008 -15.471 1.00 57.81 90 THR A N 1
ATOM 718 C CA . THR A 1 90 ? 17.966 8.769 -16.638 1.00 57.81 90 THR A CA 1
ATOM 719 C C . THR A 1 90 ? 17.218 8.276 -17.871 1.00 57.81 90 THR A C 1
ATOM 721 O O . THR A 1 90 ? 17.133 7.069 -18.066 1.00 57.81 90 THR A O 1
ATOM 724 N N . PRO A 1 91 ? 16.694 9.163 -18.726 1.00 66.94 91 PRO A N 1
ATOM 725 C CA . PRO A 1 91 ? 15.912 8.746 -19.884 1.00 66.94 91 PRO A CA 1
ATOM 726 C C . PRO A 1 91 ? 16.715 7.877 -20.867 1.00 66.94 91 PRO A C 1
ATOM 728 O O . PRO A 1 91 ? 17.900 8.122 -21.107 1.00 66.94 91 PRO A O 1
ATOM 731 N N . ILE A 1 92 ? 16.071 6.878 -21.480 1.00 75.81 92 ILE A N 1
ATOM 732 C CA . ILE A 1 92 ? 16.706 6.008 -22.487 1.00 75.81 92 ILE A CA 1
ATOM 733 C C . ILE A 1 92 ? 17.192 6.816 -23.692 1.00 75.81 92 ILE A C 1
ATOM 735 O O . ILE A 1 92 ? 18.260 6.529 -24.246 1.00 75.81 92 ILE A O 1
ATOM 739 N N . CYS A 1 93 ? 16.406 7.810 -24.101 1.00 77.00 93 CYS A N 1
ATOM 740 C CA . CYS A 1 93 ? 16.692 8.650 -25.247 1.00 77.00 93 CYS A CA 1
ATOM 741 C C . CYS A 1 93 ? 17.571 9.842 -24.853 1.00 77.00 93 CYS A C 1
ATOM 743 O O . CYS A 1 93 ? 17.296 10.547 -23.883 1.00 77.00 93 CYS A O 1
ATOM 745 N N . HIS A 1 94 ? 18.563 10.147 -25.693 1.00 75.00 94 HIS A N 1
ATOM 746 C CA . HIS A 1 94 ? 19.456 11.301 -25.540 1.00 75.00 94 HIS A CA 1
ATOM 747 C C . HIS A 1 94 ? 18.723 12.657 -25.550 1.00 75.00 94 HIS A C 1
ATOM 749 O O . HIS A 1 94 ? 19.287 13.661 -25.136 1.00 75.00 94 HIS A O 1
ATOM 755 N N . THR A 1 95 ? 17.461 12.700 -25.994 1.00 69.50 95 THR A N 1
ATOM 756 C CA . THR A 1 95 ? 16.609 13.899 -25.926 1.00 69.50 95 THR A CA 1
ATOM 757 C C . THR A 1 95 ? 15.881 14.053 -24.585 1.00 69.50 95 THR A C 1
ATOM 759 O O . THR A 1 95 ? 14.950 14.850 -24.494 1.00 69.50 95 THR A O 1
ATOM 762 N N . GLY A 1 96 ? 16.191 13.220 -23.590 1.00 69.50 96 GLY A N 1
ATOM 763 C CA . GLY A 1 96 ? 15.536 13.234 -22.283 1.00 69.50 96 GLY A CA 1
ATOM 764 C C . GLY A 1 96 ? 14.182 12.512 -22.224 1.00 69.50 96 GLY A C 1
ATOM 765 O O . GLY A 1 96 ? 13.401 12.776 -21.317 1.00 69.50 96 GLY A O 1
ATOM 766 N N . ARG A 1 97 ? 13.879 11.617 -23.179 1.00 73.19 97 ARG A N 1
ATOM 767 C CA . ARG A 1 97 ? 12.625 10.830 -23.217 1.00 73.19 97 ARG A CA 1
ATOM 768 C C . ARG A 1 97 ? 12.843 9.385 -22.768 1.00 73.19 97 ARG A C 1
ATOM 770 O O . ARG A 1 97 ? 13.898 8.815 -23.042 1.00 73.19 97 ARG A O 1
ATOM 777 N N . GLU A 1 98 ? 11.837 8.781 -22.140 1.00 75.38 98 GLU A N 1
ATOM 778 C CA . GLU A 1 98 ? 11.874 7.374 -21.695 1.00 75.38 98 GLU A CA 1
ATOM 779 C C . GLU A 1 98 ? 11.932 6.385 -22.871 1.00 75.38 98 GLU A C 1
ATOM 781 O O . GLU A 1 98 ? 12.422 5.271 -22.734 1.00 75.38 98 GLU A O 1
ATOM 786 N N . THR A 1 99 ? 11.523 6.826 -24.063 1.00 82.56 99 THR A N 1
ATOM 787 C CA . THR A 1 99 ? 11.616 6.070 -25.314 1.00 82.56 99 THR A CA 1
ATOM 788 C C . THR A 1 99 ? 12.145 6.944 -26.453 1.00 82.56 99 THR A C 1
ATOM 790 O O . THR A 1 99 ? 11.938 8.161 -26.490 1.00 82.56 99 THR A O 1
ATOM 793 N N . CYS A 1 100 ? 12.823 6.326 -27.420 1.00 85.38 100 CYS A N 1
ATOM 794 C CA . CYS A 1 100 ? 13.160 6.952 -28.697 1.00 85.38 100 CYS A CA 1
ATOM 795 C C . CYS A 1 100 ? 11.911 7.242 -29.551 1.00 85.38 100 CYS A C 1
ATOM 797 O O . CYS A 1 100 ? 11.950 8.133 -30.401 1.00 85.38 100 CYS A O 1
ATOM 799 N N . PHE A 1 101 ? 10.797 6.548 -29.307 1.00 87.31 101 PHE A N 1
ATOM 800 C CA . PHE A 1 101 ? 9.558 6.632 -30.085 1.00 87.31 101 PHE A CA 1
ATOM 801 C C . PHE A 1 101 ? 8.635 7.765 -29.603 1.00 87.31 101 PHE A C 1
ATOM 803 O O . PHE A 1 101 ? 7.465 7.569 -29.298 1.00 87.31 101 PHE A O 1
ATOM 810 N N . GLY A 1 102 ? 9.179 8.984 -29.527 1.00 81.06 102 GLY A N 1
ATOM 811 C CA . GLY A 1 102 ? 8.450 10.192 -29.113 1.00 81.06 102 GLY A CA 1
ATOM 812 C C . GLY A 1 102 ? 7.698 10.925 -30.234 1.00 81.06 102 GLY A C 1
ATOM 813 O O . GLY A 1 102 ? 7.208 12.037 -30.023 1.00 81.06 102 GLY A O 1
ATOM 814 N N . TRP A 1 103 ? 7.645 10.348 -31.431 1.00 83.38 103 TRP A N 1
ATOM 815 C CA . TRP A 1 103 ? 7.058 10.951 -32.626 1.00 83.38 103 TRP A CA 1
ATOM 816 C C . TRP A 1 103 ? 6.146 9.935 -33.313 1.00 83.38 103 TRP A C 1
ATOM 818 O O . TRP A 1 103 ? 6.476 8.753 -33.358 1.00 83.38 103 TRP A O 1
ATOM 828 N N . GLU A 1 104 ? 5.018 10.397 -33.843 1.00 88.38 104 GLU A N 1
ATOM 829 C CA . GLU A 1 104 ? 4.064 9.586 -34.601 1.00 88.38 104 GLU A CA 1
ATOM 830 C C . GLU A 1 104 ? 3.917 10.114 -36.026 1.00 88.38 104 GLU A C 1
ATOM 832 O O . GLU A 1 104 ? 4.037 11.317 -36.287 1.00 88.38 104 GLU A O 1
ATOM 837 N N . VAL A 1 105 ? 3.638 9.193 -36.945 1.00 91.38 105 VAL A N 1
ATOM 838 C CA . VAL A 1 105 ? 3.271 9.502 -38.326 1.00 91.38 105 VAL A CA 1
ATOM 839 C C . VAL A 1 105 ? 1.749 9.569 -38.399 1.00 91.38 105 VAL A C 1
ATOM 841 O O . VAL A 1 105 ? 1.067 8.618 -38.030 1.00 91.38 105 VAL A O 1
ATOM 844 N N . VAL A 1 106 ? 1.217 10.693 -38.873 1.00 92.12 106 VAL A N 1
ATOM 845 C CA . VAL A 1 106 ? -0.223 10.948 -39.012 1.00 92.12 106 VAL A CA 1
ATOM 846 C C . VAL A 1 106 ? -0.556 11.411 -40.425 1.00 92.12 106 VAL A C 1
ATOM 848 O O . VAL A 1 106 ? 0.302 11.927 -41.137 1.00 92.12 106 VAL A O 1
ATOM 851 N N . LEU A 1 107 ? -1.818 11.279 -40.831 1.00 93.94 107 LEU A N 1
ATOM 852 C CA . LEU A 1 107 ? -2.316 11.886 -42.065 1.00 93.94 107 LEU A CA 1
ATOM 853 C C . LEU A 1 107 ? -2.899 13.268 -41.758 1.00 93.94 107 LEU A C 1
ATOM 855 O O . LEU A 1 107 ? -3.867 13.386 -41.009 1.00 93.94 107 LEU A O 1
ATOM 859 N N . LYS A 1 108 ? -2.334 14.324 -42.352 1.00 85.88 108 LYS A N 1
ATOM 860 C CA . LYS A 1 108 ? -2.872 15.690 -42.283 1.00 85.88 108 LYS A CA 1
ATOM 861 C C . LYS A 1 108 ? -3.276 16.130 -43.686 1.00 85.88 108 LYS A C 1
ATOM 863 O O . LYS A 1 108 ? -2.424 16.290 -44.554 1.00 85.88 108 LYS A O 1
ATOM 868 N N . GLY A 1 109 ? -4.582 16.278 -43.919 1.00 87.38 109 GLY A N 1
ATOM 869 C CA . GLY A 1 109 ? -5.116 16.593 -45.251 1.00 87.38 109 GLY A CA 1
ATOM 870 C C . GLY A 1 109 ? -4.750 15.542 -46.308 1.00 87.38 109 GLY A C 1
ATOM 871 O O . GLY A 1 109 ? -4.388 15.896 -47.424 1.00 87.38 109 GLY A O 1
ATOM 872 N N . GLY A 1 110 ? -4.749 14.256 -45.934 1.00 90.81 110 GLY A N 1
ATOM 873 C CA . GLY A 1 110 ? -4.410 13.145 -46.834 1.00 90.81 110 GLY A CA 1
ATOM 874 C C . GLY A 1 110 ? -2.913 12.944 -47.106 1.00 90.81 110 GLY A C 1
ATOM 875 O O . GLY A 1 110 ? -2.558 12.023 -47.833 1.00 90.81 110 GLY A O 1
ATOM 876 N N . ARG A 1 111 ? -2.021 13.756 -46.519 1.00 89.12 111 ARG A N 1
ATOM 877 C CA . ARG A 1 111 ? -0.562 13.610 -46.665 1.00 89.12 111 ARG A CA 1
ATOM 878 C C . ARG A 1 111 ? 0.095 13.143 -45.360 1.00 89.12 111 ARG A C 1
ATOM 880 O O . ARG A 1 111 ? -0.324 13.606 -44.294 1.00 89.12 111 ARG A O 1
ATOM 887 N N . PRO A 1 112 ? 1.126 12.276 -45.414 1.00 92.56 112 PRO A N 1
ATOM 888 C CA . PRO A 1 112 ? 1.905 11.911 -44.236 1.00 92.56 112 PRO A CA 1
ATOM 889 C C . PRO A 1 112 ? 2.591 13.132 -43.619 1.00 92.56 112 PRO A C 1
ATOM 891 O O . PRO A 1 112 ? 3.251 13.907 -44.309 1.00 92.56 112 PRO A O 1
ATOM 894 N N . ALA A 1 113 ? 2.453 13.286 -42.309 1.00 91.19 113 ALA A N 1
ATOM 895 C CA . ALA A 1 113 ? 3.132 14.287 -41.505 1.00 91.19 113 ALA A CA 1
ATOM 896 C C . ALA A 1 113 ? 3.641 13.640 -40.213 1.00 91.19 113 ALA A C 1
ATOM 898 O O . ALA A 1 113 ? 2.994 12.754 -39.658 1.00 91.19 113 ALA A O 1
ATOM 899 N N . VAL A 1 114 ? 4.788 14.097 -39.712 1.00 87.62 114 VAL A N 1
ATOM 900 C CA . VAL A 1 114 ? 5.315 13.673 -38.409 1.00 87.62 114 VAL A CA 1
ATOM 901 C C . VAL A 1 114 ? 4.929 14.714 -37.369 1.00 87.62 114 VAL A C 1
ATOM 903 O O . VAL A 1 114 ? 5.141 15.910 -37.577 1.00 87.62 114 VAL A O 1
ATOM 906 N N . ARG A 1 115 ? 4.387 14.275 -36.233 1.00 85.81 115 ARG A N 1
ATOM 907 C CA . ARG A 1 115 ? 4.163 15.140 -35.067 1.00 85.81 115 ARG A CA 1
ATOM 908 C C . ARG A 1 115 ? 4.667 14.472 -33.795 1.00 85.81 115 ARG A C 1
ATOM 910 O O . ARG A 1 115 ? 4.853 13.259 -33.750 1.00 85.81 115 ARG A O 1
ATOM 917 N N . ALA A 1 116 ? 4.917 15.265 -32.757 1.00 80.94 116 ALA A N 1
ATOM 918 C CA . ALA A 1 116 ? 5.239 14.708 -31.448 1.00 80.94 116 ALA A CA 1
ATOM 919 C C . ALA A 1 116 ? 4.035 13.911 -30.934 1.00 80.94 116 ALA A C 1
ATOM 921 O O . ALA A 1 116 ? 2.910 14.411 -30.997 1.00 80.94 116 ALA A O 1
ATOM 922 N N . VAL A 1 117 ? 4.274 12.712 -30.398 1.00 76.88 117 VAL A N 1
ATOM 923 C CA . VAL A 1 117 ? 3.219 11.983 -29.682 1.00 76.88 117 VAL A CA 1
ATOM 924 C C . VAL A 1 117 ? 2.793 12.856 -28.506 1.00 76.88 117 VAL A C 1
ATOM 926 O O . VAL A 1 117 ? 3.643 13.383 -27.777 1.00 76.88 117 VAL A O 1
ATOM 929 N N . ALA A 1 118 ? 1.488 13.054 -28.327 1.00 63.81 118 ALA A N 1
ATOM 930 C CA . ALA A 1 118 ? 0.974 13.812 -27.194 1.00 63.81 118 ALA A CA 1
ATOM 931 C C . ALA A 1 118 ? 1.445 13.139 -25.895 1.00 63.81 118 ALA A C 1
ATOM 933 O O . ALA A 1 118 ? 1.072 12.009 -25.597 1.00 63.81 118 ALA A O 1
ATOM 934 N N . GLY A 1 119 ? 2.311 13.817 -25.136 1.00 56.88 119 GLY A N 1
ATOM 935 C CA . GLY A 1 119 ? 2.949 13.213 -23.970 1.00 56.88 119 GLY A CA 1
ATOM 936 C C . GLY A 1 119 ? 4.270 12.480 -24.220 1.00 56.88 119 GLY A C 1
ATOM 937 O O . GLY A 1 119 ? 4.764 11.826 -23.320 1.00 56.88 119 GLY A O 1
ATOM 938 N N . ALA A 1 120 ? 4.921 12.625 -25.373 1.00 53.88 120 ALA A N 1
ATOM 939 C CA . ALA A 1 120 ? 6.265 12.079 -25.611 1.00 53.88 120 ALA A CA 1
ATOM 940 C C . ALA A 1 120 ? 7.360 12.635 -24.679 1.00 53.88 120 ALA A C 1
ATOM 942 O O . ALA A 1 120 ? 8.458 12.092 -24.622 1.00 53.88 120 ALA A O 1
ATOM 943 N N . LYS A 1 121 ? 7.091 13.763 -24.006 1.00 50.16 121 LYS A N 1
ATOM 944 C CA . LYS A 1 121 ? 7.910 14.328 -22.919 1.00 50.16 121 LYS A CA 1
ATOM 945 C C . LYS A 1 121 ? 7.400 13.908 -21.531 1.00 50.16 121 LYS A C 1
ATOM 947 O O . LYS A 1 121 ? 7.784 14.534 -20.547 1.00 50.16 121 LYS A O 1
ATOM 952 N N . ARG A 1 122 ? 6.484 12.936 -21.441 1.00 51.34 122 ARG A N 1
ATOM 953 C CA . ARG A 1 122 ? 5.982 12.461 -20.155 1.00 51.34 122 ARG A CA 1
ATOM 954 C C . ARG A 1 122 ? 7.139 11.807 -19.423 1.00 51.34 122 ARG A C 1
ATOM 956 O O . ARG A 1 122 ? 7.749 10.868 -19.921 1.00 51.34 122 ARG A O 1
ATOM 963 N N . SER A 1 123 ? 7.479 12.383 -18.283 1.00 58.56 123 SER A N 1
ATOM 964 C CA . SER A 1 123 ? 8.213 11.671 -17.254 1.00 58.56 123 SER A CA 1
ATOM 965 C C . SER A 1 123 ? 7.207 10.867 -16.440 1.00 58.56 123 SER A C 1
ATOM 967 O O . SER A 1 123 ? 6.038 11.257 -16.328 1.00 58.56 123 SER A O 1
ATOM 969 N N . PHE A 1 124 ? 7.665 9.819 -15.770 1.00 55.19 124 PHE A N 1
ATOM 970 C CA . PHE A 1 124 ? 6.883 9.171 -14.716 1.00 55.19 124 PHE A CA 1
ATOM 971 C C . PHE A 1 124 ? 6.257 10.191 -13.721 1.00 55.19 124 PHE A C 1
ATOM 973 O O . PHE A 1 124 ? 5.166 9.956 -13.219 1.00 55.19 124 PHE A O 1
ATOM 980 N N . VAL A 1 125 ? 6.855 11.374 -13.481 1.00 59.06 125 VAL A N 1
ATOM 981 C CA . VAL A 1 125 ? 6.235 12.436 -12.652 1.00 59.06 125 VAL A CA 1
ATOM 982 C C . VAL A 1 125 ? 4.921 12.930 -13.264 1.00 59.06 125 VAL A C 1
ATOM 984 O O . VAL A 1 125 ? 3.918 13.079 -12.568 1.00 59.06 125 VAL A O 1
ATOM 987 N N . THR A 1 126 ? 4.911 13.201 -14.570 1.00 58.50 126 THR A N 1
ATOM 988 C CA . THR A 1 126 ? 3.698 13.655 -15.263 1.00 58.50 126 THR A CA 1
ATOM 989 C C . THR A 1 126 ? 2.646 12.558 -15.376 1.00 58.50 126 THR A C 1
ATOM 991 O O . THR A 1 126 ? 1.462 12.868 -15.286 1.00 58.50 126 THR A O 1
ATOM 994 N N . ASP A 1 127 ? 3.055 11.294 -15.495 1.00 62.69 127 ASP A N 1
ATOM 995 C CA . ASP A 1 127 ? 2.125 10.160 -15.518 1.00 62.69 127 ASP A CA 1
ATOM 996 C C . ASP A 1 127 ? 1.520 9.885 -14.138 1.00 62.69 127 ASP A C 1
ATOM 998 O O . ASP A 1 127 ? 0.329 9.598 -14.028 1.00 62.69 127 ASP A O 1
ATOM 1002 N N . ALA A 1 128 ? 2.301 10.032 -13.067 1.00 63.03 128 ALA A N 1
ATOM 1003 C CA . ALA A 1 128 ? 1.796 9.916 -11.703 1.00 63.03 128 ALA A CA 1
ATOM 1004 C C . ALA A 1 128 ? 0.763 11.007 -11.393 1.00 63.03 128 ALA A C 1
ATOM 1006 O O . ALA A 1 128 ? -0.300 10.711 -10.856 1.00 63.03 128 ALA A O 1
ATOM 1007 N N . ARG A 1 129 ? 1.013 12.252 -11.828 1.00 70.81 129 ARG A N 1
ATOM 1008 C CA . ARG A 1 129 ? 0.032 13.352 -11.742 1.00 70.81 129 ARG A CA 1
ATOM 1009 C C . ARG A 1 129 ? -1.257 13.082 -12.528 1.00 70.81 129 ARG A C 1
ATOM 1011 O O . ARG A 1 129 ? -2.259 13.740 -12.278 1.00 70.81 129 ARG A O 1
ATOM 1018 N N . GLN A 1 130 ? -1.236 12.134 -13.464 1.00 75.19 130 GLN A N 1
ATOM 1019 C CA . GLN A 1 130 ? -2.395 11.686 -14.240 1.00 75.19 130 GLN A CA 1
ATOM 1020 C C . GLN A 1 130 ? -2.995 10.367 -13.714 1.00 75.19 130 GLN A C 1
ATOM 1022 O O . GLN A 1 130 ? -3.848 9.784 -14.377 1.00 75.19 130 GLN A O 1
ATOM 1027 N N . GLY A 1 131 ? -2.578 9.894 -12.531 1.00 73.06 131 GLY A N 1
ATOM 1028 C CA . GLY A 1 131 ? -3.166 8.731 -11.855 1.00 73.06 131 GLY A CA 1
ATOM 1029 C C . GLY A 1 131 ? -2.518 7.380 -12.173 1.00 73.06 131 GLY A C 1
ATOM 1030 O O . GLY A 1 131 ? -3.085 6.338 -11.853 1.00 73.06 131 GLY A O 1
ATOM 1031 N N . SER A 1 132 ? -1.336 7.353 -12.796 1.00 82.06 132 SER A N 1
ATOM 1032 C CA . SER A 1 132 ? -0.629 6.096 -13.074 1.00 82.06 132 SER A CA 1
ATOM 1033 C C . SER A 1 132 ? 0.016 5.517 -11.810 1.00 82.06 132 SER A C 1
ATOM 1035 O O . SER A 1 132 ? 1.030 6.027 -11.328 1.00 82.06 132 SER A O 1
ATOM 1037 N N . LEU A 1 133 ? -0.527 4.406 -11.300 1.00 82.44 133 LEU A N 1
ATOM 1038 C CA . LEU A 1 133 ? 0.025 3.701 -10.135 1.00 82.44 133 LEU A CA 1
ATOM 1039 C C . LEU A 1 133 ? 1.472 3.205 -10.352 1.00 82.44 133 LEU A C 1
ATOM 1041 O O . LEU A 1 133 ? 2.299 3.419 -9.463 1.00 82.44 133 LEU A O 1
ATOM 1045 N N . PRO A 1 134 ? 1.853 2.632 -11.515 1.00 78.69 134 PRO A N 1
ATOM 1046 C CA . PRO A 1 134 ? 3.256 2.303 -11.786 1.00 78.69 134 PRO A CA 1
ATOM 1047 C C . PRO A 1 134 ? 4.180 3.526 -11.749 1.00 78.69 134 PRO A C 1
ATOM 1049 O O . PRO A 1 134 ? 5.329 3.435 -11.317 1.00 78.69 134 PRO A O 1
ATOM 1052 N N . ALA A 1 135 ? 3.696 4.685 -12.198 1.00 74.75 135 ALA A N 1
ATOM 1053 C CA . ALA A 1 135 ? 4.467 5.918 -12.159 1.00 74.75 135 ALA A CA 1
ATOM 1054 C C . ALA A 1 135 ? 4.589 6.479 -10.729 1.00 74.75 135 ALA A C 1
ATOM 1056 O O . ALA A 1 135 ? 5.660 6.950 -10.345 1.00 74.75 135 ALA A O 1
ATOM 1057 N N . LEU A 1 136 ? 3.536 6.348 -9.917 1.00 84.31 136 LEU A N 1
ATOM 1058 C CA . LEU A 1 136 ? 3.559 6.687 -8.493 1.00 84.31 136 LEU A CA 1
ATOM 1059 C C . LEU A 1 136 ? 4.530 5.791 -7.710 1.00 84.31 136 LEU A C 1
ATOM 1061 O O . LEU A 1 136 ? 5.346 6.298 -6.946 1.00 84.31 136 LEU A O 1
ATOM 1065 N N . LYS A 1 137 ? 4.537 4.476 -7.966 1.00 85.69 137 LYS A N 1
ATOM 1066 C CA . LYS A 1 137 ? 5.539 3.553 -7.405 1.00 85.69 137 LYS A CA 1
ATOM 1067 C C . LYS A 1 137 ? 6.968 4.022 -7.712 1.00 85.69 137 LYS A C 1
ATOM 1069 O O . LYS A 1 137 ? 7.822 4.027 -6.828 1.00 85.69 137 LYS A O 1
ATOM 1074 N N . ARG A 1 138 ? 7.230 4.460 -8.950 1.00 79.62 138 ARG A N 1
ATOM 1075 C CA . ARG A 1 138 ? 8.538 5.012 -9.341 1.00 79.62 138 ARG A CA 1
ATOM 1076 C C . ARG A 1 138 ? 8.887 6.291 -8.577 1.00 79.62 138 ARG A C 1
ATOM 1078 O O . ARG A 1 138 ? 10.029 6.420 -8.150 1.00 79.62 138 ARG A O 1
ATOM 1085 N N . LEU A 1 139 ? 7.932 7.200 -8.352 1.00 82.12 139 LEU A N 1
ATOM 1086 C CA . LEU A 1 139 ? 8.156 8.390 -7.514 1.00 82.12 139 LEU A CA 1
ATOM 1087 C C . LEU A 1 139 ? 8.611 8.017 -6.101 1.00 82.12 139 LEU A C 1
ATOM 1089 O O . LEU A 1 139 ? 9.586 8.580 -5.613 1.00 82.12 139 LEU A O 1
ATOM 1093 N N . VAL A 1 140 ? 7.953 7.043 -5.474 1.00 90.69 140 VAL A N 1
ATOM 1094 C CA . VAL A 1 140 ? 8.312 6.576 -4.126 1.00 90.69 140 VAL A CA 1
ATOM 1095 C C . VAL A 1 140 ? 9.730 5.990 -4.104 1.00 90.69 140 VAL A C 1
ATOM 1097 O O . VAL A 1 140 ? 10.535 6.338 -3.240 1.00 90.69 140 VAL A O 1
ATOM 1100 N N . ALA A 1 141 ? 10.096 5.192 -5.111 1.00 85.38 141 ALA A N 1
ATOM 1101 C CA . ALA A 1 141 ? 11.465 4.694 -5.259 1.00 85.38 141 ALA A CA 1
ATOM 1102 C C . ALA A 1 141 ? 12.501 5.830 -5.411 1.00 85.38 141 ALA A C 1
ATOM 1104 O O . ALA A 1 141 ? 13.613 5.733 -4.887 1.00 85.38 141 ALA A O 1
ATOM 1105 N N . LEU A 1 142 ? 12.149 6.938 -6.080 1.00 80.06 142 LEU A N 1
ATOM 1106 C CA . LEU A 1 142 ? 13.033 8.106 -6.184 1.00 80.06 142 LEU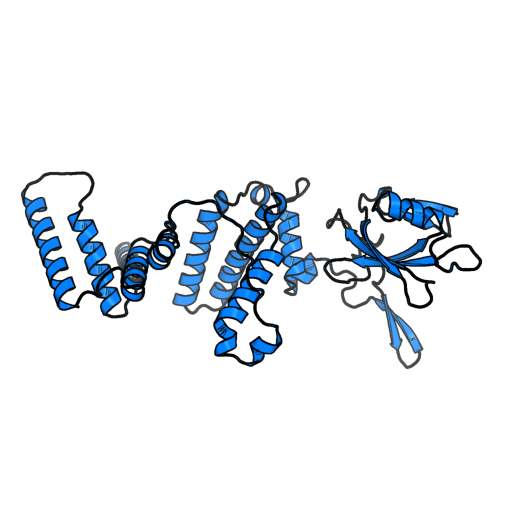 A CA 1
ATOM 1107 C C . LEU A 1 142 ? 13.274 8.803 -4.857 1.00 80.06 142 LEU A C 1
ATOM 1109 O O . LEU A 1 142 ? 14.397 9.249 -4.615 1.00 80.06 142 LEU A O 1
ATOM 1113 N N . LEU A 1 143 ? 12.249 8.919 -4.016 1.00 86.94 143 LEU A N 1
ATOM 1114 C CA . LEU A 1 143 ? 12.392 9.536 -2.701 1.00 86.94 143 LEU A CA 1
ATOM 1115 C C . LEU A 1 143 ? 13.417 8.777 -1.854 1.00 86.94 143 LEU A C 1
ATOM 1117 O O . LEU A 1 143 ? 14.182 9.389 -1.115 1.00 86.94 143 LEU A O 1
ATOM 1121 N N . ARG A 1 144 ? 13.514 7.457 -2.027 1.00 90.31 144 ARG A N 1
ATOM 1122 C CA . ARG A 1 144 ? 14.359 6.589 -1.201 1.00 90.31 144 ARG A CA 1
ATOM 1123 C C . ARG A 1 144 ? 15.753 6.280 -1.757 1.00 90.31 144 ARG A C 1
ATOM 1125 O O . ARG A 1 144 ? 16.538 5.592 -1.107 1.00 90.31 144 ARG A O 1
ATOM 1132 N N . ARG A 1 145 ? 16.128 6.811 -2.923 1.00 81.62 145 ARG A N 1
ATOM 1133 C CA . ARG A 1 145 ? 17.444 6.531 -3.531 1.00 81.62 145 ARG A CA 1
ATOM 1134 C C . ARG A 1 145 ? 18.614 7.106 -2.726 1.00 81.62 145 ARG A C 1
ATOM 1136 O O . ARG A 1 145 ? 18.532 8.196 -2.164 1.00 81.62 145 ARG A O 1
ATOM 1143 N N . GLU A 1 146 ? 19.760 6.431 -2.776 1.00 74.69 146 GLU A N 1
ATOM 1144 C CA . GLU A 1 146 ? 20.960 6.833 -2.032 1.00 74.69 146 GLU A CA 1
ATOM 1145 C C . GLU A 1 146 ? 21.491 8.227 -2.415 1.00 74.69 146 GLU A C 1
ATOM 1147 O O . GLU A 1 146 ? 21.848 9.026 -1.548 1.00 74.69 146 GLU A O 1
ATOM 1152 N N . ARG A 1 147 ? 21.510 8.561 -3.709 1.00 72.00 147 ARG A N 1
ATOM 1153 C CA . ARG A 1 147 ? 21.973 9.867 -4.193 1.00 72.00 147 ARG A CA 1
ATOM 1154 C C . ARG A 1 147 ? 20.812 10.699 -4.718 1.00 72.00 147 ARG A C 1
ATOM 1156 O O . ARG A 1 147 ? 20.214 10.358 -5.733 1.00 72.00 147 ARG A O 1
ATOM 1163 N N . GLY A 1 148 ? 20.545 11.828 -4.063 1.00 72.56 148 GLY A N 1
ATOM 1164 C CA . GLY A 1 148 ? 19.493 12.766 -4.464 1.00 72.56 148 GLY A CA 1
ATOM 1165 C C . GLY A 1 148 ? 18.072 12.297 -4.136 1.00 72.56 148 GLY A C 1
ATOM 1166 O O . GLY A 1 148 ? 17.135 12.761 -4.786 1.00 72.56 148 GLY A O 1
ATOM 1167 N N . GLY A 1 149 ? 17.914 11.338 -3.220 1.00 76.56 149 GLY A N 1
ATOM 1168 C CA . GLY A 1 149 ? 16.638 11.042 -2.564 1.00 76.56 149 GLY A CA 1
ATOM 1169 C C . GLY A 1 149 ? 16.375 11.989 -1.391 1.00 76.56 149 GLY A C 1
ATOM 1170 O O . GLY A 1 149 ? 17.269 12.722 -0.958 1.00 76.56 149 GLY A O 1
ATOM 1171 N N . CYS A 1 150 ? 15.156 11.962 -0.868 1.00 89.06 150 CYS A N 1
ATOM 1172 C CA . CYS A 1 150 ? 14.753 12.729 0.299 1.00 89.06 150 CYS A CA 1
ATOM 1173 C C . CYS A 1 150 ? 15.378 12.136 1.581 1.00 89.06 150 CYS A C 1
ATOM 1175 O O . CYS A 1 150 ? 15.239 10.937 1.840 1.00 89.06 150 CYS A O 1
ATOM 1177 N N . PRO A 1 151 ? 16.064 12.942 2.415 1.00 91.62 151 PRO A N 1
ATOM 1178 C CA . PRO A 1 151 ? 16.694 12.453 3.641 1.00 91.62 151 PRO A CA 1
ATOM 1179 C C . PRO A 1 151 ? 15.726 11.811 4.638 1.00 91.62 151 PRO A C 1
ATOM 1181 O O . PRO A 1 151 ? 16.119 10.871 5.327 1.00 91.62 151 PRO A O 1
ATOM 1184 N N . TRP A 1 152 ? 14.491 12.317 4.736 1.00 94.25 152 TRP A N 1
ATOM 1185 C CA . TRP A 1 152 ? 13.488 11.769 5.648 1.00 94.25 152 TRP A CA 1
ATOM 1186 C C . TRP A 1 152 ? 12.989 10.413 5.156 1.00 94.25 152 TRP A C 1
ATOM 1188 O O . TRP A 1 152 ? 13.087 9.439 5.900 1.00 94.25 152 TRP A O 1
ATOM 1198 N N . ASP A 1 153 ? 12.568 10.330 3.889 1.00 94.69 153 ASP A N 1
ATOM 1199 C CA . ASP A 1 153 ? 12.033 9.099 3.298 1.00 94.69 153 ASP A CA 1
ATOM 1200 C C . ASP A 1 153 ? 13.036 7.958 3.389 1.00 94.69 153 ASP A C 1
ATOM 1202 O O . ASP A 1 153 ? 12.674 6.855 3.771 1.00 94.69 153 ASP A O 1
ATOM 1206 N N . ARG A 1 154 ? 14.317 8.226 3.116 1.00 93.62 154 ARG A N 1
ATOM 1207 C CA . ARG A 1 154 ? 15.398 7.231 3.198 1.00 93.62 154 ARG A CA 1
ATOM 1208 C C . ARG A 1 154 ? 15.616 6.647 4.587 1.00 93.62 154 ARG A C 1
ATOM 1210 O O . ARG A 1 154 ? 16.004 5.488 4.696 1.00 93.62 154 ARG A O 1
ATOM 1217 N N . LYS A 1 155 ? 15.439 7.454 5.635 1.00 94.31 155 LYS A N 1
ATOM 1218 C CA . LYS A 1 155 ? 15.649 7.019 7.023 1.00 94.31 155 LYS A CA 1
ATOM 1219 C C . LYS A 1 155 ? 14.531 6.100 7.514 1.00 94.31 155 LYS A C 1
ATOM 1221 O O . LYS A 1 155 ? 14.719 5.433 8.527 1.00 94.31 155 LYS A O 1
ATOM 1226 N N . GLN A 1 156 ? 13.396 6.058 6.813 1.00 95.56 156 GLN A N 1
ATOM 1227 C CA . GLN A 1 156 ? 12.258 5.248 7.226 1.00 95.56 156 GLN A CA 1
ATOM 1228 C C . GLN A 1 156 ? 12.519 3.750 7.071 1.00 95.56 156 GLN A C 1
ATOM 1230 O O . GLN A 1 156 ? 13.161 3.298 6.116 1.00 95.56 156 GLN A O 1
ATOM 1235 N N . THR A 1 157 ? 11.956 2.997 8.009 1.00 92.81 157 THR A N 1
ATOM 1236 C CA . THR A 1 157 ? 11.952 1.536 8.094 1.00 92.81 157 THR A CA 1
ATOM 1237 C C . THR A 1 157 ? 10.514 1.053 8.295 1.00 92.81 157 THR A C 1
ATOM 1239 O O . THR A 1 157 ? 9.661 1.829 8.722 1.00 92.81 157 THR A O 1
ATOM 1242 N N . LEU A 1 158 ? 10.246 -0.241 8.083 1.00 88.44 158 LEU A N 1
ATOM 1243 C CA . LEU A 1 158 ? 8.922 -0.825 8.370 1.00 88.44 158 LEU A CA 1
ATOM 1244 C C . LEU A 1 158 ? 8.473 -0.575 9.823 1.00 88.44 158 LEU A C 1
ATOM 1246 O O . LEU A 1 158 ? 7.287 -0.442 10.106 1.00 88.44 158 LEU A O 1
ATOM 1250 N N . ALA A 1 159 ? 9.422 -0.510 10.763 1.00 81.62 159 ALA A N 1
ATOM 1251 C CA . ALA A 1 159 ? 9.124 -0.240 12.164 1.00 81.62 159 ALA A CA 1
ATOM 1252 C C . ALA A 1 159 ? 8.768 1.234 12.411 1.00 81.62 159 ALA A C 1
ATOM 1254 O O . ALA A 1 159 ? 7.823 1.506 13.148 1.00 81.62 159 ALA A O 1
ATOM 1255 N N . SER A 1 160 ? 9.494 2.176 11.795 1.00 84.25 160 SER A N 1
ATOM 1256 C CA . SER A 1 160 ? 9.258 3.612 12.002 1.00 84.25 160 SER A CA 1
ATOM 1257 C C . SER A 1 160 ? 7.975 4.107 11.332 1.00 84.25 160 SER A C 1
ATOM 1259 O O . SER A 1 160 ? 7.347 5.025 11.844 1.00 84.25 160 SER A O 1
ATOM 1261 N N . LEU A 1 161 ? 7.531 3.472 10.241 1.00 89.12 161 LEU A N 1
ATOM 1262 C CA . LEU A 1 161 ? 6.280 3.836 9.564 1.00 89.12 161 LEU A CA 1
ATOM 1263 C C . LEU A 1 161 ? 5.012 3.384 10.300 1.00 89.12 161 LEU A C 1
ATOM 1265 O O . LEU A 1 161 ? 3.921 3.849 9.976 1.00 89.12 161 LEU A O 1
ATOM 1269 N N . LYS A 1 162 ? 5.128 2.520 11.316 1.00 80.81 162 LYS A N 1
ATOM 1270 C CA . LYS A 1 162 ? 3.977 1.990 12.060 1.00 80.81 162 LYS A CA 1
ATOM 1271 C C . LYS A 1 162 ? 3.110 3.090 12.678 1.00 80.81 162 LYS A C 1
ATOM 1273 O O . LYS A 1 162 ? 1.889 2.987 12.626 1.00 80.81 162 LYS A O 1
ATOM 1278 N N . GLU A 1 163 ? 3.725 4.100 13.292 1.00 75.00 163 GLU A N 1
ATOM 1279 C CA . GLU A 1 163 ? 2.987 5.192 13.942 1.00 75.00 163 GLU A CA 1
ATOM 1280 C C . GLU A 1 163 ? 2.258 6.057 12.912 1.00 75.00 163 GLU A C 1
ATOM 1282 O O . GLU A 1 163 ? 1.073 6.330 13.085 1.00 75.00 163 GLU A O 1
ATOM 1287 N N . HIS A 1 164 ? 2.928 6.376 11.801 1.00 82.12 164 HIS A N 1
ATOM 1288 C CA . HIS A 1 164 ? 2.336 7.096 10.675 1.00 82.12 164 HIS A CA 1
ATOM 1289 C C . HIS A 1 164 ? 1.133 6.342 10.097 1.00 82.12 164 HIS A C 1
ATOM 1291 O O . HIS A 1 164 ? 0.057 6.908 9.986 1.00 82.12 164 HIS A O 1
ATOM 1297 N N . LEU A 1 165 ? 1.256 5.034 9.840 1.00 89.12 165 LEU A N 1
ATOM 1298 C CA . LEU A 1 165 ? 0.146 4.223 9.322 1.00 89.12 165 LEU A CA 1
ATOM 1299 C C . LEU A 1 165 ? -1.083 4.247 10.227 1.00 89.12 165 LEU A C 1
ATOM 1301 O O . LEU A 1 165 ? -2.209 4.277 9.740 1.00 89.12 165 LEU A O 1
ATOM 1305 N N . VAL A 1 166 ? -0.881 4.186 11.544 1.00 83.00 166 VAL A N 1
ATOM 1306 C CA . VAL A 1 166 ? -1.996 4.245 12.492 1.00 83.00 166 VAL A CA 1
ATOM 1307 C C . VAL A 1 166 ? -2.633 5.632 12.475 1.00 83.00 166 VAL A C 1
ATOM 1309 O O . VAL A 1 166 ? -3.859 5.706 12.478 1.00 83.00 166 VAL A O 1
ATOM 1312 N N . ALA A 1 167 ? -1.830 6.698 12.425 1.00 76.12 167 ALA A N 1
ATOM 1313 C CA . ALA A 1 167 ? -2.330 8.066 12.333 1.00 76.12 167 ALA A CA 1
ATOM 1314 C C . ALA A 1 167 ? -3.195 8.267 11.078 1.00 76.12 167 ALA A C 1
ATOM 1316 O O . ALA A 1 167 ? -4.369 8.600 11.224 1.00 76.12 167 ALA A O 1
ATOM 1317 N N . GLU A 1 168 ? -2.688 7.922 9.888 1.00 91.88 168 GLU A N 1
ATOM 1318 C CA . GLU A 1 168 ? -3.434 8.078 8.625 1.00 91.88 168 GLU A CA 1
ATOM 1319 C C . GLU A 1 168 ? -4.726 7.251 8.603 1.00 91.88 168 GLU A C 1
ATOM 1321 O O . GLU A 1 168 ? -5.751 7.673 8.076 1.00 91.88 168 GLU A O 1
ATOM 1326 N N . VAL A 1 169 ? -4.738 6.063 9.225 1.00 91.31 169 VAL A N 1
ATOM 1327 C CA . VAL A 1 169 ? -5.979 5.281 9.359 1.00 91.31 169 VAL A CA 1
ATOM 1328 C C . VAL A 1 169 ? -7.026 6.039 10.178 1.00 91.31 169 VAL A C 1
ATOM 1330 O O . VAL A 1 169 ? -8.208 5.982 9.840 1.00 91.31 169 VAL A O 1
ATOM 1333 N N . TYR A 1 170 ? -6.628 6.727 11.249 1.00 84.88 170 TYR A N 1
ATOM 1334 C CA . TYR A 1 170 ? -7.561 7.519 12.048 1.00 84.88 170 TYR A CA 1
ATOM 1335 C C . TYR A 1 170 ? -7.987 8.812 11.355 1.00 84.88 170 TYR A C 1
ATOM 1337 O O . TYR A 1 170 ? -9.141 9.199 11.531 1.00 84.88 170 TYR A O 1
ATOM 1345 N N . GLU A 1 171 ? -7.132 9.434 10.545 1.00 84.44 171 GLU A N 1
ATOM 1346 C CA . GLU A 1 171 ? -7.532 10.588 9.734 1.00 84.44 171 GLU A CA 1
ATOM 1347 C C . GLU A 1 171 ? -8.512 10.192 8.624 1.00 84.44 171 GLU A C 1
ATOM 1349 O O . GLU A 1 171 ? -9.561 10.820 8.484 1.00 84.44 171 GLU A O 1
ATOM 1354 N N . VAL A 1 172 ? -8.306 9.048 7.957 1.00 94.25 172 VAL A N 1
ATOM 1355 C CA . VAL A 1 172 ? -9.315 8.466 7.051 1.00 94.25 172 VAL A CA 1
ATOM 1356 C C . VAL A 1 172 ? -10.646 8.248 7.777 1.00 94.25 172 VAL A C 1
ATOM 1358 O O . VAL A 1 172 ? -11.703 8.569 7.236 1.00 94.25 172 VAL A O 1
ATOM 1361 N N . VAL A 1 173 ? -10.629 7.711 9.003 1.00 87.88 173 VAL A N 1
ATOM 1362 C CA . VAL A 1 173 ? -11.859 7.534 9.795 1.00 87.88 173 VAL A CA 1
ATOM 1363 C C . VAL A 1 173 ? -12.502 8.887 10.121 1.00 87.88 173 VAL A C 1
ATOM 1365 O O . VAL A 1 173 ? -13.710 9.026 9.948 1.00 87.88 173 VAL A O 1
ATOM 1368 N N . ASN A 1 174 ? -11.722 9.894 10.533 1.00 81.25 174 ASN A N 1
ATOM 1369 C CA . ASN A 1 174 ? -12.225 11.248 10.783 1.00 81.25 174 ASN A CA 1
ATOM 1370 C C . ASN A 1 174 ? -12.891 11.845 9.531 1.00 81.25 174 ASN A C 1
ATOM 1372 O O . ASN A 1 174 ? -13.964 12.435 9.644 1.00 81.25 174 ASN A O 1
ATOM 1376 N N . ALA A 1 175 ? -12.288 11.669 8.354 1.00 86.75 175 ALA A N 1
ATOM 1377 C CA . ALA A 1 175 ? -12.810 12.185 7.092 1.00 86.75 175 ALA A CA 1
ATOM 1378 C C . ALA A 1 175 ? -14.106 11.478 6.650 1.00 86.75 175 ALA A C 1
ATOM 1380 O O . ALA A 1 175 ? -15.022 12.108 6.124 1.00 86.75 175 ALA A O 1
ATOM 1381 N N . VAL A 1 176 ? -14.227 10.170 6.913 1.00 89.31 176 VAL A N 1
ATOM 1382 C CA . VAL A 1 176 ? -15.491 9.438 6.717 1.00 89.31 176 VAL A CA 1
ATOM 1383 C C . VAL A 1 176 ? -16.576 9.956 7.662 1.00 89.31 176 VAL A C 1
ATOM 1385 O O . VAL A 1 176 ? -17.708 10.166 7.228 1.00 89.31 176 VAL A O 1
ATOM 1388 N N . ASP A 1 177 ? -16.247 10.165 8.938 1.00 82.94 177 ASP A N 1
ATOM 1389 C CA . ASP A 1 177 ? -17.205 10.626 9.949 1.00 82.94 177 ASP A CA 1
ATOM 1390 C C . ASP A 1 177 ? -17.691 12.061 9.682 1.00 82.94 177 ASP A C 1
ATOM 1392 O O . ASP A 1 177 ? -18.843 12.388 9.978 1.00 82.94 177 ASP A O 1
ATOM 1396 N N . SER A 1 178 ? -16.832 12.919 9.121 1.00 87.25 178 SER A N 1
ATOM 1397 C CA . SER A 1 178 ? -17.181 14.299 8.766 1.00 87.25 178 SER A CA 1
ATOM 1398 C C . SER A 1 178 ? -18.023 14.406 7.490 1.00 87.25 178 SER A C 1
ATOM 1400 O O . SER A 1 178 ? -18.696 15.419 7.297 1.00 87.25 178 SER A O 1
ATOM 1402 N N . GLY A 1 179 ? -18.006 13.379 6.632 1.00 88.25 179 GLY A N 1
ATOM 1403 C CA . GLY A 1 179 ? -18.643 13.411 5.313 1.00 88.25 179 GLY A CA 1
ATOM 1404 C C . GLY A 1 179 ? -17.946 14.345 4.317 1.00 88.25 179 GLY A C 1
ATOM 1405 O O . GLY A 1 179 ? -18.567 14.759 3.339 1.00 88.25 179 GLY A O 1
ATOM 1406 N N . ASP A 1 180 ? -16.686 14.707 4.570 1.00 88.81 180 ASP A N 1
ATOM 1407 C CA . ASP A 1 180 ? -15.882 15.540 3.676 1.00 88.81 180 ASP A CA 1
ATOM 1408 C C . ASP A 1 180 ? -15.158 14.662 2.644 1.00 88.81 180 ASP A C 1
ATOM 1410 O O . ASP A 1 180 ? -14.109 14.075 2.914 1.00 88.81 180 ASP A O 1
ATOM 1414 N N . ASP A 1 181 ? -15.721 14.583 1.437 1.00 91.69 181 ASP A N 1
ATOM 1415 C CA . ASP A 1 181 ? -15.150 13.815 0.323 1.00 91.69 181 ASP A CA 1
ATOM 1416 C C . ASP A 1 181 ? -13.752 14.309 -0.098 1.00 91.69 181 ASP A C 1
ATOM 1418 O O . ASP A 1 181 ? -12.945 13.534 -0.622 1.00 91.69 181 ASP A O 1
ATOM 1422 N N . GLY A 1 182 ? -13.466 15.602 0.098 1.00 89.25 182 GLY A N 1
ATOM 1423 C CA . GLY A 1 182 ? -12.179 16.210 -0.222 1.00 89.25 182 GLY A CA 1
ATOM 1424 C C . GLY A 1 182 ? -11.100 15.723 0.733 1.00 89.25 182 GLY A C 1
ATOM 1425 O O . GLY A 1 182 ? -10.097 15.168 0.278 1.00 89.25 182 GLY A O 1
ATOM 1426 N N . ALA A 1 183 ? -11.366 15.848 2.035 1.00 84.81 183 ALA A N 1
ATOM 1427 C CA . ALA A 1 183 ? -10.507 15.304 3.080 1.00 84.81 183 ALA A CA 1
ATOM 1428 C C . ALA A 1 183 ? -10.343 13.788 2.907 1.00 84.81 183 ALA A C 1
ATOM 1430 O O . ALA A 1 183 ? -9.228 13.285 2.874 1.00 84.81 183 ALA A O 1
ATOM 1431 N N . LEU A 1 184 ? -11.431 13.047 2.661 1.00 94.38 184 LEU A N 1
ATOM 1432 C CA . LEU A 1 184 ? -11.362 11.594 2.491 1.00 94.38 184 LEU A CA 1
ATOM 1433 C C . LEU A 1 184 ? -10.420 11.188 1.352 1.00 94.38 184 LEU A C 1
ATOM 1435 O O . LEU A 1 184 ? -9.670 10.219 1.473 1.00 94.38 184 LEU A O 1
ATOM 1439 N N . LYS A 1 185 ? -10.449 11.915 0.232 1.00 92.94 185 LYS A N 1
ATOM 1440 C CA . LYS A 1 185 ? -9.550 11.664 -0.897 1.00 92.94 185 LYS A CA 1
ATOM 1441 C C . LYS A 1 185 ? -8.083 11.929 -0.543 1.00 92.94 185 LYS A C 1
ATOM 1443 O O . LYS A 1 185 ? -7.227 11.193 -1.036 1.00 92.94 185 LYS A O 1
ATOM 1448 N N . GLU A 1 186 ? -7.807 12.969 0.237 1.00 92.50 186 GLU A N 1
ATOM 1449 C CA . GLU A 1 186 ? -6.461 13.337 0.694 1.00 92.50 186 GLU A CA 1
ATOM 1450 C C . GLU A 1 186 ? -5.896 12.262 1.629 1.00 92.50 186 GLU A C 1
ATOM 1452 O O . GLU A 1 186 ? -4.898 11.630 1.285 1.00 92.50 186 GLU A O 1
ATOM 1457 N N . GLU A 1 187 ? -6.635 11.915 2.683 1.00 94.44 187 GLU A N 1
ATOM 1458 C CA . GLU A 1 187 ? -6.215 10.922 3.682 1.00 94.44 187 GLU A CA 1
ATOM 1459 C C . GLU A 1 187 ? -6.060 9.509 3.083 1.00 94.44 187 GLU A C 1
ATOM 1461 O O . GLU A 1 187 ? -5.148 8.748 3.417 1.00 94.44 187 GLU A O 1
ATOM 1466 N N . LEU A 1 188 ? -6.919 9.126 2.124 1.00 96.94 188 LEU A N 1
ATOM 1467 C CA . LEU A 1 188 ? -6.736 7.875 1.372 1.00 96.94 188 LEU A CA 1
ATOM 1468 C C . LEU A 1 188 ? -5.465 7.896 0.509 1.00 96.94 188 LEU A C 1
ATOM 1470 O O . LEU A 1 188 ? -4.869 6.841 0.266 1.00 96.94 188 LEU A O 1
ATOM 1474 N N . GLY A 1 189 ? -5.070 9.073 0.022 1.00 94.38 189 GLY A N 1
ATOM 1475 C CA . GLY A 1 189 ? -3.825 9.292 -0.704 1.00 94.38 189 GLY A CA 1
ATOM 1476 C C . GLY A 1 189 ? -2.601 9.103 0.188 1.00 94.38 189 GLY A C 1
ATOM 1477 O O . GLY A 1 189 ? -1.679 8.384 -0.209 1.00 94.38 189 GLY A O 1
ATOM 1478 N N . ASP A 1 190 ? -2.624 9.661 1.395 1.00 96.06 190 ASP A N 1
ATOM 1479 C CA . ASP A 1 190 ? -1.530 9.556 2.366 1.00 96.06 190 ASP A CA 1
ATOM 1480 C C . ASP A 1 190 ? -1.382 8.129 2.902 1.00 96.06 190 ASP A C 1
ATOM 1482 O O . ASP A 1 190 ? -0.283 7.559 2.899 1.00 96.06 190 ASP A O 1
ATOM 1486 N N . LEU A 1 191 ? -2.501 7.459 3.194 1.00 97.44 191 LEU A N 1
ATOM 1487 C CA . LEU A 1 191 ? -2.490 6.035 3.523 1.00 97.44 191 LEU A CA 1
ATOM 1488 C C . LEU A 1 191 ? -1.917 5.181 2.374 1.00 97.44 191 LEU A C 1
ATOM 1490 O O . LEU A 1 191 ? -1.125 4.263 2.612 1.00 97.44 191 LEU A O 1
ATOM 1494 N N . LEU A 1 192 ? -2.278 5.473 1.116 1.00 96.94 192 LEU A N 1
ATOM 1495 C CA . LEU A 1 192 ? -1.713 4.784 -0.051 1.00 96.94 192 LEU A CA 1
ATOM 1496 C C . LEU A 1 192 ? -0.207 5.047 -0.192 1.00 96.94 192 LEU A C 1
ATOM 1498 O O . LEU A 1 192 ? 0.543 4.120 -0.513 1.00 96.94 192 LEU A O 1
ATOM 1502 N N . PHE A 1 193 ? 0.247 6.276 0.055 1.00 96.50 193 PHE A N 1
ATOM 1503 C CA . PHE A 1 193 ? 1.665 6.627 0.036 1.00 96.50 193 PHE A CA 1
ATOM 1504 C C . PHE A 1 193 ? 2.460 5.803 1.055 1.00 96.50 193 PHE A C 1
ATOM 1506 O O . PHE A 1 193 ? 3.483 5.216 0.690 1.00 96.50 193 PHE A O 1
ATOM 1513 N N . LEU A 1 194 ? 1.965 5.664 2.288 1.00 96.94 194 LEU A N 1
ATOM 1514 C CA . LEU A 1 194 ? 2.621 4.845 3.311 1.00 96.94 194 LEU A CA 1
ATOM 1515 C C . LEU A 1 194 ? 2.674 3.357 2.934 1.00 96.94 194 LEU A C 1
ATOM 1517 O O . LEU A 1 194 ? 3.713 2.719 3.105 1.00 96.94 194 LEU A O 1
ATOM 1521 N N . ILE A 1 195 ? 1.610 2.812 2.334 1.00 97.31 195 ILE A N 1
ATOM 1522 C CA . ILE A 1 195 ? 1.608 1.430 1.818 1.00 97.31 195 ILE A CA 1
ATOM 1523 C C . ILE A 1 195 ? 2.669 1.249 0.720 1.00 97.31 195 ILE A C 1
ATOM 1525 O O . ILE A 1 195 ? 3.368 0.231 0.683 1.00 97.31 195 ILE A O 1
ATOM 1529 N N . LEU A 1 196 ? 2.807 2.222 -0.187 1.00 96.12 196 LEU A N 1
ATOM 1530 C CA . LEU A 1 196 ? 3.836 2.191 -1.228 1.00 96.12 196 LEU A CA 1
ATOM 1531 C C . LEU A 1 196 ? 5.247 2.304 -0.639 1.00 96.12 196 LEU A C 1
ATOM 1533 O O . LEU A 1 196 ? 6.146 1.611 -1.116 1.00 96.12 196 LEU A O 1
ATOM 1537 N N . MET A 1 197 ? 5.437 3.124 0.398 1.00 97.50 197 MET A N 1
ATOM 1538 C CA . MET A 1 197 ? 6.699 3.233 1.134 1.00 97.50 197 MET A CA 1
ATOM 1539 C C . MET A 1 197 ? 7.086 1.906 1.792 1.00 97.50 197 MET A C 1
ATOM 1541 O O . MET A 1 197 ? 8.219 1.460 1.611 1.00 97.50 197 MET A O 1
ATOM 1545 N N . ASP A 1 198 ? 6.156 1.222 2.462 1.00 97.12 198 ASP A N 1
ATOM 1546 C CA . ASP A 1 198 ? 6.393 -0.113 3.027 1.00 97.12 198 ASP A CA 1
ATOM 1547 C C . ASP A 1 198 ? 6.789 -1.132 1.955 1.00 97.12 198 ASP A C 1
ATOM 1549 O O . ASP A 1 198 ? 7.760 -1.872 2.120 1.00 97.12 198 ASP A O 1
ATOM 1553 N N . CYS A 1 199 ? 6.070 -1.155 0.826 1.00 96.12 199 CYS A N 1
ATOM 1554 C CA . CYS A 1 199 ? 6.392 -2.043 -0.293 1.00 96.12 199 CYS A CA 1
ATOM 1555 C C . CYS A 1 199 ? 7.776 -1.735 -0.880 1.00 96.12 199 CYS A C 1
ATOM 1557 O O . CYS A 1 199 ? 8.516 -2.651 -1.238 1.00 96.12 199 CYS A O 1
ATOM 1559 N N . GLN A 1 200 ? 8.138 -0.455 -0.975 1.00 94.44 200 GLN A N 1
ATOM 1560 C CA . GLN A 1 200 ? 9.442 -0.025 -1.466 1.00 94.44 200 GLN A CA 1
ATOM 1561 C C . GLN A 1 200 ? 10.563 -0.431 -0.493 1.00 94.44 200 GLN A C 1
ATOM 1563 O O . GLN A 1 200 ? 11.560 -1.005 -0.929 1.00 94.44 200 GLN A O 1
ATOM 1568 N N . ILE A 1 201 ? 10.375 -0.238 0.818 1.00 93.69 201 ILE A N 1
ATOM 1569 C CA . ILE A 1 201 ? 11.307 -0.696 1.861 1.00 93.69 201 ILE A CA 1
ATOM 1570 C C . ILE A 1 201 ? 11.459 -2.220 1.819 1.00 93.69 201 ILE A C 1
ATOM 1572 O O . ILE A 1 201 ? 12.577 -2.732 1.855 1.00 93.69 201 ILE A O 1
ATOM 1576 N N . ALA A 1 202 ? 10.358 -2.967 1.731 1.00 91.75 202 ALA A N 1
ATOM 1577 C CA . ALA A 1 202 ? 10.393 -4.425 1.644 1.00 91.75 202 ALA A CA 1
ATOM 1578 C C . ALA A 1 202 ? 11.142 -4.902 0.389 1.00 91.75 202 ALA A C 1
ATOM 1580 O O . ALA A 1 202 ? 11.942 -5.839 0.467 1.00 91.75 202 ALA A O 1
ATOM 1581 N N . SER A 1 203 ? 10.945 -4.220 -0.743 1.00 88.75 203 SER A N 1
ATOM 1582 C CA . SER A 1 203 ? 11.633 -4.525 -1.997 1.00 88.75 203 SER A CA 1
ATOM 1583 C C . SER A 1 203 ? 13.135 -4.244 -1.917 1.00 88.75 203 SER A C 1
ATOM 1585 O O . SER A 1 203 ? 13.914 -5.017 -2.470 1.00 88.75 203 SER A O 1
ATOM 1587 N N . GLU A 1 204 ? 13.556 -3.175 -1.235 1.00 86.06 204 GLU A N 1
ATOM 1588 C CA . GLU A 1 204 ? 14.974 -2.850 -1.000 1.00 86.06 204 GLU A CA 1
ATOM 1589 C C . GLU A 1 204 ? 15.685 -3.937 -0.180 1.00 86.06 204 GLU A C 1
ATOM 1591 O O . GLU A 1 204 ? 16.853 -4.233 -0.428 1.00 86.06 204 GLU A O 1
ATOM 1596 N N . HIS A 1 205 ? 14.965 -4.584 0.740 1.00 85.88 205 HIS A N 1
ATOM 1597 C CA . HIS A 1 205 ? 15.463 -5.704 1.543 1.00 85.88 205 HIS A CA 1
ATOM 1598 C C . HIS A 1 205 ? 15.277 -7.078 0.871 1.00 85.88 205 HIS A C 1
ATOM 1600 O O . HIS A 1 205 ? 15.575 -8.103 1.481 1.00 85.88 205 HIS A O 1
ATOM 1606 N N . GLY A 1 206 ? 14.779 -7.124 -0.371 1.00 80.62 206 GLY A N 1
ATOM 1607 C CA . GLY A 1 206 ? 14.570 -8.369 -1.113 1.00 80.62 206 GLY A CA 1
ATOM 1608 C C . GLY A 1 206 ? 13.462 -9.270 -0.552 1.00 80.62 206 GLY A C 1
ATOM 1609 O O . GLY A 1 206 ? 13.499 -10.475 -0.783 1.00 80.62 206 GLY A O 1
ATOM 1610 N N . LEU A 1 207 ? 12.500 -8.709 0.191 1.00 86.50 207 LEU A N 1
ATOM 1611 C CA . LEU A 1 207 ? 11.414 -9.466 0.824 1.00 86.50 207 LEU A CA 1
ATOM 1612 C C . LEU A 1 207 ? 10.238 -9.699 -0.135 1.00 86.50 207 LEU A C 1
ATOM 1614 O O . LEU A 1 207 ? 9.869 -10.841 -0.393 1.00 86.50 207 LEU A O 1
ATOM 1618 N N . PHE A 1 208 ? 9.642 -8.618 -0.641 1.00 90.00 208 PHE A N 1
ATOM 1619 C CA . PHE A 1 208 ? 8.541 -8.620 -1.612 1.00 90.00 208 PHE A CA 1
ATOM 1620 C C . PHE A 1 208 ? 8.399 -7.230 -2.247 1.00 90.00 208 PHE A C 1
ATOM 1622 O O . PHE A 1 208 ? 8.892 -6.244 -1.700 1.00 90.00 208 PHE A O 1
ATOM 1629 N N . ALA A 1 209 ? 7.702 -7.144 -3.377 1.00 84.38 209 ALA A N 1
ATOM 1630 C CA . ALA A 1 209 ? 7.356 -5.896 -4.051 1.00 84.38 209 ALA A CA 1
ATOM 1631 C C . ALA A 1 209 ? 5.837 -5.634 -4.031 1.00 84.38 209 ALA A C 1
ATOM 1633 O O . ALA A 1 209 ? 5.035 -6.481 -3.633 1.00 84.38 209 ALA A O 1
ATOM 1634 N N . LEU A 1 210 ? 5.428 -4.448 -4.495 1.00 89.69 210 LEU A N 1
ATOM 1635 C CA . LEU A 1 210 ? 4.013 -4.067 -4.611 1.00 89.69 210 LEU A CA 1
ATOM 1636 C C . LEU A 1 210 ? 3.203 -5.089 -5.428 1.00 89.69 210 LEU A C 1
ATOM 1638 O O . LEU A 1 210 ? 2.061 -5.394 -5.090 1.00 89.69 210 LEU A O 1
ATOM 1642 N N . GLU A 1 211 ? 3.799 -5.637 -6.485 1.00 87.38 211 GLU A N 1
ATOM 1643 C CA . GLU A 1 211 ? 3.171 -6.622 -7.366 1.00 87.38 211 GLU A CA 1
ATOM 1644 C C . GLU A 1 211 ? 2.785 -7.900 -6.611 1.00 87.38 211 GLU A C 1
ATOM 1646 O O . GLU A 1 211 ? 1.706 -8.446 -6.845 1.00 87.38 211 GLU A O 1
ATOM 1651 N N . ASP A 1 212 ? 3.616 -8.337 -5.660 1.00 86.69 212 ASP A N 1
ATOM 1652 C CA . ASP A 1 212 ? 3.343 -9.512 -4.830 1.00 86.69 212 ASP A CA 1
ATOM 1653 C C . ASP A 1 212 ? 2.151 -9.257 -3.894 1.00 86.69 212 ASP A C 1
ATOM 1655 O O . ASP A 1 212 ? 1.275 -10.112 -3.735 1.00 86.69 212 ASP A O 1
ATOM 1659 N N . VAL A 1 213 ? 2.073 -8.052 -3.313 1.00 92.56 213 VAL A N 1
ATOM 1660 C CA . VAL A 1 213 ? 0.962 -7.630 -2.443 1.00 92.56 213 VAL A CA 1
ATOM 1661 C C . VAL A 1 213 ? -0.352 -7.578 -3.227 1.00 92.56 213 VAL A C 1
ATOM 1663 O O . VAL A 1 213 ? -1.363 -8.131 -2.782 1.00 92.56 213 VAL A O 1
ATOM 1666 N N . VAL A 1 214 ? -0.340 -6.956 -4.410 1.00 90.19 214 VAL A N 1
ATOM 1667 C CA . VAL A 1 214 ? -1.512 -6.857 -5.294 1.00 90.19 214 VAL A CA 1
ATOM 1668 C C . VAL A 1 214 ? -1.954 -8.242 -5.770 1.00 90.19 214 VAL A C 1
ATOM 1670 O O . VAL A 1 214 ? -3.147 -8.549 -5.717 1.00 90.19 214 VAL A O 1
ATOM 1673 N N . GLY A 1 215 ? -1.016 -9.106 -6.167 1.00 84.81 215 GLY A N 1
ATOM 1674 C CA . GLY A 1 215 ? -1.305 -10.482 -6.574 1.00 84.81 215 GLY A CA 1
ATOM 1675 C C . GLY A 1 215 ? -1.957 -11.297 -5.454 1.00 84.81 215 GLY A C 1
ATOM 1676 O O . GLY A 1 215 ? -3.012 -11.905 -5.655 1.00 84.81 215 GLY A O 1
ATOM 1677 N N . ALA A 1 216 ? -1.396 -11.240 -4.242 1.00 86.50 216 ALA A N 1
ATOM 1678 C CA . ALA A 1 216 ? -1.955 -11.916 -3.073 1.00 86.50 216 ALA A CA 1
ATOM 1679 C C . ALA A 1 216 ? -3.353 -11.389 -2.692 1.00 86.50 216 ALA A C 1
ATOM 1681 O O . ALA A 1 216 ? -4.220 -12.160 -2.260 1.00 86.50 216 ALA A O 1
ATOM 1682 N N . LEU A 1 217 ? -3.603 -10.083 -2.848 1.00 89.69 217 LEU A N 1
ATOM 1683 C CA . LEU A 1 217 ? -4.924 -9.487 -2.645 1.00 89.69 217 LEU A CA 1
ATOM 1684 C C . LEU A 1 217 ? -5.929 -9.976 -3.695 1.00 89.69 217 LEU A C 1
ATOM 1686 O O . LEU A 1 217 ? -7.029 -10.395 -3.324 1.00 89.69 217 LEU A O 1
ATOM 1690 N N . ALA A 1 218 ? -5.558 -9.963 -4.977 1.00 85.12 218 ALA A N 1
ATOM 1691 C CA . ALA A 1 218 ? -6.414 -10.412 -6.071 1.00 85.12 218 ALA A CA 1
ATOM 1692 C C . ALA A 1 218 ? -6.853 -11.873 -5.875 1.00 85.12 218 ALA A C 1
ATOM 1694 O O . ALA A 1 218 ? -8.048 -12.172 -5.904 1.00 85.12 218 ALA A O 1
ATOM 1695 N N . GLU A 1 219 ? -5.917 -12.767 -5.549 1.00 84.38 219 GLU A N 1
ATOM 1696 C CA . GLU A 1 219 ? -6.212 -14.176 -5.260 1.00 84.38 219 GLU A CA 1
ATOM 1697 C C . GLU A 1 219 ? -7.176 -14.331 -4.067 1.00 84.38 219 GLU A C 1
ATOM 1699 O O . GLU A 1 219 ? -8.132 -15.119 -4.083 1.00 84.38 219 GLU A O 1
ATOM 1704 N N . LYS A 1 220 ? -6.972 -13.536 -3.012 1.00 85.81 220 LYS A N 1
ATOM 1705 C CA . LYS A 1 220 ? -7.833 -13.525 -1.823 1.00 85.81 220 LYS A CA 1
ATOM 1706 C C . LYS A 1 220 ? -9.247 -13.027 -2.134 1.00 85.81 220 LYS A C 1
ATOM 1708 O O . LYS A 1 220 ? -10.198 -13.533 -1.538 1.00 85.81 220 LYS A O 1
ATOM 1713 N N . ILE A 1 221 ? -9.404 -12.062 -3.040 1.00 84.56 221 ILE A N 1
ATOM 1714 C CA . ILE A 1 221 ? -10.714 -11.578 -3.493 1.00 84.56 221 ILE A CA 1
ATOM 1715 C C . ILE A 1 221 ? -11.415 -12.664 -4.314 1.00 84.56 221 ILE A C 1
ATOM 1717 O O . ILE A 1 221 ? -12.533 -13.052 -3.969 1.00 84.56 221 ILE A O 1
ATOM 1721 N N . VAL A 1 222 ? -10.751 -13.217 -5.333 1.00 82.50 222 VAL A N 1
ATOM 1722 C CA . VAL A 1 222 ? -11.325 -14.269 -6.189 1.00 82.50 222 VAL A CA 1
ATOM 1723 C C . VAL A 1 222 ? -11.757 -15.470 -5.344 1.00 82.50 222 VAL A C 1
ATOM 1725 O O . VAL A 1 222 ? -12.924 -15.858 -5.378 1.00 82.50 222 VAL A O 1
ATOM 1728 N N . SER A 1 223 ? -10.880 -15.990 -4.482 1.00 80.81 223 SER A N 1
ATOM 1729 C CA . SER A 1 223 ? -11.181 -17.162 -3.641 1.00 80.81 223 SER A CA 1
ATOM 1730 C C . SER A 1 223 ? -12.363 -16.968 -2.681 1.00 80.81 223 SER A C 1
ATOM 1732 O O . SER A 1 223 ? -13.091 -17.920 -2.399 1.00 80.81 223 SER A O 1
ATOM 1734 N N . ARG A 1 224 ? -12.586 -15.752 -2.167 1.00 84.50 224 ARG A N 1
ATOM 1735 C CA . ARG A 1 224 ? -13.670 -15.462 -1.209 1.00 84.50 224 ARG A CA 1
ATOM 1736 C C . ARG A 1 224 ? -14.997 -15.130 -1.876 1.00 84.50 224 ARG A C 1
ATOM 1738 O O . ARG A 1 224 ? -16.046 -15.358 -1.273 1.00 84.50 224 ARG A O 1
ATOM 1745 N N . HIS A 1 225 ? -14.957 -14.567 -3.080 1.00 84.62 225 HIS A N 1
ATOM 1746 C CA . HIS A 1 225 ? -16.131 -13.984 -3.724 1.00 84.62 225 HIS A CA 1
ATOM 1747 C C . HIS A 1 225 ? -16.597 -14.744 -4.970 1.00 84.62 225 HIS A C 1
ATOM 1749 O O . HIS A 1 225 ? -17.757 -14.580 -5.332 1.00 84.62 225 HIS A O 1
ATOM 1755 N N . ALA A 1 226 ? -15.800 -15.636 -5.572 1.00 80.94 226 ALA A N 1
ATOM 1756 C CA . ALA A 1 226 ? -16.185 -16.390 -6.778 1.00 80.94 226 ALA A CA 1
ATOM 1757 C C . ALA A 1 226 ? -17.451 -17.258 -6.619 1.00 80.94 226 ALA A C 1
ATOM 1759 O O . ALA A 1 226 ? -18.142 -17.561 -7.596 1.00 80.94 226 ALA A O 1
ATOM 1760 N N . GLY A 1 227 ? -17.798 -17.644 -5.385 1.00 80.38 227 GLY A N 1
ATOM 1761 C CA . GLY A 1 227 ? -19.067 -18.312 -5.083 1.00 80.38 227 GLY A CA 1
ATOM 1762 C C . GLY A 1 227 ? -20.293 -17.395 -5.198 1.00 80.38 227 GLY A C 1
ATOM 1763 O O . GLY A 1 227 ? -21.373 -17.876 -5.517 1.00 80.38 227 GLY A O 1
ATOM 1764 N N . ARG A 1 228 ? -20.126 -16.087 -4.962 1.00 88.62 228 ARG A N 1
ATOM 1765 C CA . ARG A 1 228 ? -21.193 -15.067 -4.967 1.00 88.62 228 ARG A CA 1
ATOM 1766 C C . ARG A 1 228 ? -21.189 -14.187 -6.216 1.00 88.62 228 ARG A C 1
ATOM 1768 O O . ARG A 1 228 ? -22.219 -13.628 -6.561 1.00 88.62 228 ARG A O 1
ATOM 1775 N N . VAL A 1 229 ? -20.040 -14.057 -6.873 1.00 84.31 229 VAL A N 1
ATOM 1776 C CA . VAL A 1 229 ? -19.837 -13.252 -8.080 1.00 84.31 229 VAL A CA 1
ATOM 1777 C C . VAL A 1 229 ? -19.325 -14.186 -9.180 1.00 84.31 229 VAL A C 1
ATOM 1779 O O . VAL A 1 229 ? -18.114 -14.392 -9.289 1.00 84.31 229 VAL A O 1
ATOM 1782 N N . PRO A 1 230 ? -20.220 -14.788 -9.986 1.00 80.81 230 PRO A N 1
ATOM 1783 C CA . PRO A 1 230 ? -19.847 -15.791 -10.984 1.00 80.81 230 PRO A CA 1
ATOM 1784 C C . PRO A 1 230 ? -18.815 -15.301 -12.005 1.00 80.81 230 PRO A C 1
ATOM 1786 O O . PRO A 1 230 ? -17.955 -16.079 -12.406 1.00 80.81 230 PRO A O 1
ATOM 1789 N N . ALA A 1 231 ? -18.836 -14.009 -12.359 1.00 83.75 231 ALA A N 1
ATOM 1790 C CA . ALA A 1 231 ? -17.866 -13.399 -13.273 1.00 83.75 231 ALA A CA 1
ATOM 1791 C C . ALA A 1 231 ? -16.406 -13.556 -12.805 1.00 83.75 231 ALA A C 1
ATOM 1793 O O . ALA A 1 231 ? -15.503 -13.646 -13.631 1.00 83.75 231 ALA A O 1
ATOM 1794 N N . LEU A 1 232 ? -16.160 -13.665 -11.493 1.00 79.81 232 LEU A N 1
ATOM 1795 C CA . LEU A 1 232 ? -14.809 -13.875 -10.965 1.00 79.81 232 LEU A CA 1
ATOM 1796 C C . LEU A 1 232 ? -14.251 -15.272 -11.271 1.00 79.81 232 LEU A C 1
ATOM 1798 O O . LEU A 1 232 ? -13.040 -15.455 -11.229 1.00 79.81 232 LEU A O 1
ATOM 1802 N N . ARG A 1 233 ? -15.097 -16.251 -11.620 1.00 70.25 233 ARG A N 1
ATOM 1803 C CA . ARG A 1 233 ? -14.653 -17.605 -12.000 1.00 70.25 233 ARG A CA 1
ATOM 1804 C C . ARG A 1 233 ? -13.897 -17.620 -13.329 1.00 70.25 233 ARG A C 1
ATOM 1806 O O . ARG A 1 233 ? -13.075 -18.503 -13.544 1.00 70.25 233 ARG A O 1
ATOM 1813 N N . ALA A 1 234 ? -14.139 -16.630 -14.191 1.00 73.06 234 ALA A N 1
ATOM 1814 C CA . ALA A 1 234 ? -13.432 -16.480 -15.461 1.00 73.06 234 ALA A CA 1
ATOM 1815 C C . ALA A 1 234 ? -11.936 -16.153 -15.279 1.00 73.06 234 ALA A C 1
ATOM 1817 O O . ALA A 1 234 ? -11.150 -16.369 -16.193 1.00 73.06 234 ALA A O 1
ATOM 1818 N N . PHE A 1 235 ? -11.532 -15.680 -14.094 1.00 66.56 235 PHE A N 1
ATOM 1819 C CA . PHE A 1 235 ? -10.140 -15.362 -13.761 1.00 66.56 235 PHE A CA 1
ATOM 1820 C C . PHE A 1 235 ? -9.355 -16.563 -13.192 1.00 66.56 235 PHE A C 1
ATOM 1822 O O . PHE A 1 235 ? -8.236 -16.390 -12.713 1.00 66.56 235 PHE A O 1
ATOM 1829 N N . GLY A 1 236 ? -9.915 -17.776 -13.279 1.00 60.34 236 GLY A N 1
ATOM 1830 C CA . GLY A 1 236 ? -9.282 -19.029 -12.860 1.00 60.34 236 GLY A CA 1
ATOM 1831 C C . GLY A 1 236 ? -9.630 -19.457 -11.432 1.00 60.34 236 GLY A C 1
ATOM 1832 O O . GLY A 1 236 ? -10.039 -18.653 -10.591 1.00 60.34 236 GLY A O 1
ATOM 1833 N N . GLU A 1 237 ? -9.485 -20.756 -11.149 1.00 55.06 237 GLU A N 1
ATOM 1834 C CA . GLU A 1 237 ? -9.542 -21.255 -9.773 1.00 55.06 237 GLU A CA 1
ATOM 1835 C C . GLU A 1 237 ? -8.293 -20.795 -9.001 1.00 55.06 237 GLU A C 1
ATOM 1837 O O . GLU A 1 237 ? -7.196 -20.792 -9.567 1.00 55.06 237 GLU A O 1
ATOM 1842 N N . PRO A 1 238 ? -8.423 -20.406 -7.718 1.00 54.12 238 PRO A N 1
ATOM 1843 C CA . PRO A 1 238 ? -7.275 -19.999 -6.917 1.00 54.12 238 PRO A CA 1
ATOM 1844 C C . PRO A 1 238 ? -6.228 -21.115 -6.893 1.00 54.12 238 PRO A C 1
ATOM 1846 O O . PRO A 1 238 ? -6.561 -22.285 -6.676 1.00 54.12 238 PRO A O 1
ATOM 1849 N N . ALA A 1 239 ? -4.961 -20.750 -7.098 1.00 49.91 239 ALA A N 1
ATOM 1850 C CA . ALA A 1 239 ? -3.858 -21.690 -7.022 1.00 49.91 239 ALA A CA 1
ATOM 1851 C C . ALA A 1 239 ? -3.900 -22.370 -5.647 1.00 49.91 239 ALA A C 1
ATOM 1853 O O . ALA A 1 239 ? -3.866 -21.719 -4.600 1.00 49.91 239 ALA A O 1
ATOM 1854 N N . ARG A 1 240 ? -4.022 -23.703 -5.616 1.00 46.47 240 ARG A N 1
ATOM 1855 C CA . ARG A 1 240 ? -3.946 -24.437 -4.350 1.00 46.47 240 ARG A CA 1
ATOM 1856 C C . ARG A 1 240 ? -2.570 -24.172 -3.758 1.00 46.47 240 ARG A C 1
ATOM 1858 O O . ARG A 1 240 ? -1.568 -24.653 -4.274 1.00 46.47 240 ARG A O 1
ATOM 1865 N N . ARG A 1 241 ? -2.535 -23.389 -2.680 1.00 44.56 241 ARG A N 1
ATOM 1866 C CA . ARG A 1 241 ? -1.321 -23.090 -1.925 1.00 44.56 241 ARG A CA 1
ATOM 1867 C C . ARG A 1 241 ? -0.673 -24.419 -1.525 1.00 44.56 241 ARG A C 1
ATOM 1869 O O . ARG A 1 241 ? -1.230 -25.143 -0.700 1.00 44.56 241 ARG A O 1
ATOM 1876 N N . GLY A 1 242 ? 0.456 -24.751 -2.149 1.00 37.94 242 GLY A N 1
ATOM 1877 C CA . GLY A 1 242 ? 1.270 -25.897 -1.769 1.00 37.94 242 GLY A CA 1
ATOM 1878 C C . GLY A 1 242 ? 1.671 -25.745 -0.309 1.00 37.94 242 GLY A C 1
ATOM 1879 O O . GLY A 1 242 ? 2.251 -24.733 0.085 1.00 37.94 242 GLY A O 1
ATOM 1880 N N . SER A 1 243 ? 1.292 -26.715 0.513 1.00 35.25 243 SER A N 1
ATOM 1881 C CA . SER A 1 243 ? 1.733 -26.802 1.897 1.00 35.25 243 SER A CA 1
ATOM 1882 C C . SER A 1 243 ? 3.256 -26.942 1.901 1.00 35.25 243 SER A C 1
ATOM 1884 O O . SER A 1 243 ? 3.774 -27.951 1.431 1.00 35.25 243 SER A O 1
ATOM 1886 N N . LEU A 1 244 ? 3.982 -25.951 2.422 1.00 35.72 244 LEU A N 1
ATOM 1887 C CA . LEU A 1 244 ? 5.373 -26.166 2.820 1.00 35.72 244 LEU A CA 1
ATOM 1888 C C . LEU A 1 244 ? 5.388 -27.236 3.929 1.00 35.72 244 LEU A C 1
ATOM 1890 O O . LEU A 1 244 ? 4.553 -27.149 4.840 1.00 35.72 244 LEU A O 1
ATOM 1894 N N . PRO A 1 245 ? 6.286 -28.236 3.882 1.00 35.38 245 PRO A N 1
ATOM 1895 C CA . PRO A 1 245 ? 6.424 -29.202 4.961 1.00 35.38 245 PRO A CA 1
ATOM 1896 C C . PRO A 1 245 ? 7.053 -28.495 6.167 1.00 35.38 245 PRO A C 1
ATOM 1898 O O . PRO A 1 245 ? 8.255 -28.263 6.221 1.00 35.38 245 PRO A O 1
ATOM 1901 N N . GLY A 1 246 ? 6.207 -28.081 7.109 1.00 37.56 246 GLY A N 1
ATOM 1902 C CA . GLY A 1 246 ? 6.624 -27.591 8.418 1.00 37.56 246 GLY A CA 1
ATOM 1903 C C . GLY A 1 246 ? 6.703 -28.752 9.399 1.00 37.56 246 GLY A C 1
ATOM 1904 O O . GLY A 1 246 ? 5.720 -29.467 9.592 1.00 37.56 246 GLY A O 1
ATOM 1905 N N . GLU A 1 247 ? 7.881 -28.921 9.986 1.00 34.47 247 GLU A N 1
ATOM 1906 C CA . GLU A 1 247 ? 8.222 -29.946 10.965 1.00 34.47 247 GLU A CA 1
ATOM 1907 C C . GLU A 1 247 ? 7.323 -29.922 12.210 1.00 34.47 247 GLU A C 1
ATOM 1909 O O . GLU A 1 247 ? 6.730 -28.908 12.594 1.00 34.47 247 GLU A O 1
ATOM 1914 N N . GLY A 1 248 ? 7.213 -31.095 12.830 1.00 38.06 248 GLY A N 1
ATOM 1915 C CA . GLY A 1 248 ? 6.234 -31.411 13.854 1.00 38.06 248 GLY A CA 1
ATOM 1916 C C . GLY A 1 248 ? 6.423 -30.620 15.145 1.00 38.06 248 GLY A C 1
ATOM 1917 O O . GLY A 1 248 ? 7.294 -30.907 15.959 1.00 38.06 248 GLY A O 1
ATOM 1918 N N . LYS A 1 249 ? 5.496 -29.697 15.390 1.00 38.38 249 LYS A N 1
ATOM 1919 C CA . LYS A 1 249 ? 5.008 -29.369 16.732 1.00 38.38 249 LYS A CA 1
ATOM 1920 C C . LYS A 1 249 ? 3.490 -29.467 16.691 1.00 38.38 249 LYS A C 1
ATOM 1922 O O . LYS A 1 249 ? 2.891 -29.067 15.693 1.00 38.38 249 LYS A O 1
ATOM 1927 N N . ALA A 1 250 ? 2.879 -30.035 17.733 1.00 41.06 250 ALA A N 1
ATOM 1928 C CA . ALA A 1 250 ? 1.432 -30.229 17.820 1.00 41.06 250 ALA A CA 1
ATOM 1929 C C . ALA A 1 250 ? 0.703 -28.933 17.426 1.00 41.06 250 ALA A C 1
ATOM 1931 O O . ALA A 1 250 ? 0.788 -27.918 18.118 1.00 41.06 250 ALA A O 1
ATOM 1932 N N . ALA A 1 251 ? 0.060 -28.948 16.256 1.00 42.03 251 ALA A N 1
ATOM 1933 C CA . ALA A 1 251 ? -0.546 -27.753 15.701 1.00 42.03 251 ALA A CA 1
ATOM 1934 C C . ALA A 1 251 ? -1.732 -27.348 16.590 1.00 42.03 251 ALA A C 1
ATOM 1936 O O . ALA A 1 251 ? -2.600 -28.189 16.849 1.00 42.03 251 ALA A O 1
ATOM 1937 N N . PRO A 1 252 ? -1.820 -26.083 17.046 1.00 51.38 252 PRO A N 1
ATOM 1938 C CA . PRO A 1 252 ? -3.018 -25.613 17.724 1.00 51.38 252 PRO A CA 1
ATOM 1939 C C . PRO A 1 252 ? -4.225 -25.864 16.818 1.00 51.38 252 PRO A C 1
ATOM 1941 O O . PRO A 1 252 ? -4.126 -25.733 15.591 1.00 51.38 252 PRO A O 1
ATOM 1944 N N . SER A 1 253 ? -5.367 -26.228 17.412 1.00 61.38 253 SER A N 1
ATOM 1945 C CA . SER A 1 253 ? -6.594 -26.469 16.650 1.00 61.38 253 SER A CA 1
ATOM 1946 C C . SER A 1 253 ? -6.847 -25.305 15.683 1.00 61.38 253 SER A C 1
ATOM 1948 O O . SER A 1 253 ? -6.521 -24.148 15.968 1.00 61.38 253 SER A O 1
ATOM 1950 N N . ARG A 1 254 ? -7.449 -25.570 14.518 1.00 60.75 254 ARG A N 1
ATOM 1951 C CA . ARG A 1 254 ? -7.747 -24.530 13.511 1.00 60.75 254 ARG A CA 1
ATOM 1952 C C . ARG A 1 254 ? -8.514 -23.333 14.105 1.00 60.75 254 ARG A C 1
ATOM 1954 O O . ARG A 1 254 ? -8.441 -22.230 13.565 1.00 60.75 254 ARG A O 1
ATOM 1961 N N . ALA A 1 255 ? -9.241 -23.549 15.203 1.00 55.78 255 ALA A N 1
ATOM 1962 C CA . ALA A 1 255 ? -9.901 -22.524 16.004 1.00 55.78 255 ALA A CA 1
ATOM 1963 C C . ALA A 1 255 ? -8.916 -21.689 16.848 1.00 55.78 255 ALA A C 1
ATOM 1965 O O . ALA A 1 255 ? -8.972 -20.462 16.792 1.00 55.78 255 ALA A O 1
ATOM 1966 N N . ALA A 1 256 ? -7.982 -22.325 17.560 1.00 59.56 256 ALA A N 1
ATOM 1967 C CA . ALA A 1 256 ? -6.949 -21.649 18.347 1.00 59.56 256 ALA A CA 1
ATOM 1968 C C . ALA A 1 256 ? -5.974 -20.846 17.465 1.00 59.56 256 ALA A C 1
ATOM 1970 O O . ALA A 1 256 ? -5.685 -19.689 17.763 1.00 59.56 256 ALA A O 1
ATOM 1971 N N . LYS A 1 257 ? -5.568 -21.394 16.309 1.00 64.88 257 LYS A N 1
ATOM 1972 C CA . LYS A 1 257 ? -4.740 -20.671 15.325 1.00 64.88 257 LYS A CA 1
ATOM 1973 C C . LYS A 1 257 ? -5.434 -19.404 14.817 1.00 64.88 257 LYS A C 1
ATOM 1975 O O . LYS A 1 257 ? -4.820 -18.356 14.704 1.00 64.88 257 LYS A O 1
ATOM 1980 N N . LYS A 1 258 ? -6.752 -19.474 14.604 1.00 61.41 258 LYS A N 1
ATOM 1981 C CA . LYS A 1 258 ? -7.557 -18.310 14.223 1.00 61.41 258 LYS A CA 1
ATOM 1982 C C . LYS A 1 258 ? -7.586 -17.242 15.324 1.00 61.41 258 LYS A C 1
ATOM 1984 O O . LYS A 1 258 ? -7.570 -16.069 14.980 1.00 61.41 258 LYS A O 1
ATOM 1989 N N . LEU A 1 259 ? -7.647 -17.581 16.612 1.00 66.12 259 LEU A N 1
ATOM 1990 C CA . LEU A 1 259 ? -7.557 -16.556 17.666 1.00 66.12 259 LEU A CA 1
ATOM 1991 C C . LEU A 1 259 ? -6.185 -15.870 17.692 1.00 66.12 259 LEU A C 1
ATOM 1993 O O . LEU A 1 259 ? -6.140 -14.653 17.838 1.00 66.12 259 LEU A O 1
ATOM 1997 N N . ALA A 1 260 ? -5.108 -16.631 17.479 1.00 61.22 260 ALA A N 1
ATOM 1998 C CA . ALA A 1 260 ? -3.735 -16.124 17.450 1.00 61.22 260 ALA A CA 1
ATOM 1999 C C . ALA A 1 260 ? -3.445 -15.150 16.286 1.00 61.22 260 ALA A C 1
ATOM 2001 O O . ALA A 1 260 ? -2.496 -14.382 16.361 1.00 61.22 260 ALA A O 1
ATOM 2002 N N . ASP A 1 261 ? -4.277 -15.135 15.236 1.00 72.62 261 ASP A N 1
ATOM 2003 C CA . ASP A 1 261 ? -4.126 -14.232 14.082 1.00 72.62 261 ASP A CA 1
ATOM 2004 C C . ASP A 1 261 ? -4.661 -12.800 14.327 1.00 72.62 261 ASP A C 1
ATOM 2006 O O . ASP A 1 261 ? -4.746 -12.007 13.385 1.00 72.62 261 ASP A O 1
ATOM 2010 N N . LEU A 1 262 ? -5.153 -12.466 15.527 1.00 76.88 262 LEU A N 1
ATOM 2011 C CA . LEU A 1 262 ? -5.607 -11.101 15.816 1.00 76.88 262 LEU A CA 1
ATOM 2012 C C . LEU A 1 262 ? -4.401 -10.195 16.110 1.00 76.88 262 LEU A C 1
ATOM 2014 O O . LEU A 1 262 ? -3.610 -10.534 16.987 1.00 76.88 262 LEU A O 1
ATOM 2018 N N . PRO A 1 263 ? -4.256 -9.045 15.420 1.00 75.50 263 PRO A N 1
ATOM 2019 C CA . PRO A 1 263 ? -3.152 -8.132 15.688 1.00 75.50 263 PRO A CA 1
ATOM 2020 C C . PRO A 1 263 ? -3.213 -7.622 17.127 1.00 75.50 263 PRO A C 1
ATOM 2022 O O . PRO A 1 263 ? -4.238 -7.087 17.551 1.00 75.50 263 PRO A O 1
ATOM 2025 N N . SER A 1 264 ? -2.102 -7.739 17.852 1.00 75.62 264 SER A N 1
ATOM 2026 C CA . SER A 1 264 ? -1.955 -7.170 19.197 1.00 75.62 264 SER A CA 1
ATOM 2027 C C . SER A 1 264 ? -1.983 -5.639 19.205 1.00 75.62 264 SER A C 1
ATOM 2029 O O . SER A 1 264 ? -2.187 -5.043 20.253 1.00 75.62 264 SER A O 1
ATOM 2031 N N . SER A 1 265 ? -1.809 -5.000 18.045 1.00 75.19 265 SER A N 1
ATOM 2032 C CA . SER A 1 265 ? -1.863 -3.547 17.865 1.00 75.19 265 SER A CA 1
ATOM 2033 C C . SER A 1 265 ? -3.277 -2.978 17.719 1.00 75.19 265 SER A C 1
ATOM 2035 O O . SER A 1 265 ? -3.419 -1.779 17.501 1.00 75.19 265 SER A O 1
ATOM 2037 N N . LEU A 1 266 ? -4.320 -3.812 17.764 1.00 81.25 266 LEU A N 1
ATOM 2038 C CA . LEU A 1 266 ? -5.694 -3.315 17.731 1.00 81.25 266 LEU A CA 1
ATOM 2039 C C . LEU A 1 266 ? -6.011 -2.512 19.004 1.00 81.25 266 LEU A C 1
ATOM 2041 O O . LEU A 1 266 ? -5.595 -2.932 20.086 1.00 81.25 266 LEU A O 1
ATOM 2045 N N . PRO A 1 267 ? -6.816 -1.437 18.900 1.00 87.50 267 PRO A N 1
ATOM 2046 C CA . PRO A 1 267 ? -7.378 -0.764 20.065 1.00 87.50 267 PRO A CA 1
ATOM 2047 C C . PRO A 1 267 ? -8.060 -1.757 21.010 1.00 87.50 267 PRO A C 1
ATOM 2049 O O . PRO A 1 267 ? -8.673 -2.732 20.561 1.00 87.50 267 PRO A O 1
ATOM 2052 N N . ALA A 1 268 ? -7.908 -1.550 22.317 1.00 90.38 268 ALA A N 1
ATOM 2053 C CA . ALA A 1 268 ? -8.182 -2.580 23.314 1.00 90.38 268 ALA A CA 1
ATOM 2054 C C . ALA A 1 268 ? -9.650 -3.044 23.323 1.00 90.38 268 ALA A C 1
ATOM 2056 O O . ALA A 1 268 ? -9.908 -4.250 23.429 1.00 90.38 268 ALA A O 1
ATOM 2057 N N . LEU A 1 269 ? -10.616 -2.130 23.157 1.00 91.88 269 LEU A N 1
ATOM 2058 C CA . LEU A 1 269 ? -12.038 -2.489 23.161 1.00 91.88 269 LEU A CA 1
ATOM 2059 C C . LEU A 1 269 ? -12.387 -3.255 21.880 1.00 91.88 269 LEU A C 1
ATOM 2061 O O . LEU A 1 269 ? -13.048 -4.297 21.931 1.00 91.88 269 LEU A O 1
ATOM 2065 N N . LEU A 1 270 ? -11.856 -2.815 20.736 1.00 88.00 270 LEU A N 1
ATOM 2066 C CA . LEU A 1 270 ? -12.020 -3.512 19.458 1.00 88.00 270 LEU A CA 1
ATOM 2067 C C . LEU A 1 270 ? -11.365 -4.905 19.459 1.00 88.00 270 LEU A C 1
ATOM 2069 O O . LEU A 1 270 ? -11.947 -5.873 18.949 1.00 88.00 270 LEU A O 1
ATOM 2073 N N . LEU A 1 271 ? -10.167 -5.032 20.034 1.00 90.06 271 LEU A N 1
ATOM 2074 C CA . LEU A 1 271 ? -9.471 -6.306 20.213 1.00 90.06 271 LEU A CA 1
ATOM 2075 C C . LEU A 1 271 ? -10.319 -7.259 21.060 1.00 90.06 271 LEU A C 1
ATOM 2077 O O . LEU A 1 271 ? -10.564 -8.395 20.645 1.00 90.06 271 LEU A O 1
ATOM 2081 N N . CYS A 1 272 ? -10.833 -6.776 22.194 1.00 91.19 272 CYS A N 1
ATOM 2082 C CA . CYS A 1 272 ? -11.713 -7.528 23.082 1.00 91.19 272 CYS A CA 1
ATOM 2083 C C . CYS A 1 272 ? -12.969 -8.028 22.350 1.00 91.19 272 CYS A C 1
ATOM 2085 O O . CYS A 1 272 ? -13.291 -9.223 22.391 1.00 91.19 272 CYS A O 1
ATOM 2087 N N . GLN A 1 273 ? -13.649 -7.151 21.607 1.00 91.88 273 GLN A N 1
ATOM 2088 C CA . GLN A 1 273 ? -14.837 -7.517 20.837 1.00 91.88 273 GLN A CA 1
ATOM 2089 C C . GLN A 1 273 ? -14.525 -8.565 19.753 1.00 91.88 273 GLN A C 1
ATOM 2091 O O . GLN A 1 273 ? -15.254 -9.559 19.620 1.00 91.88 273 GLN A O 1
ATOM 2096 N N . LYS A 1 274 ? -13.415 -8.406 19.014 1.00 90.00 274 LYS A N 1
ATOM 2097 C CA . LYS A 1 274 ? -12.976 -9.361 17.980 1.00 90.00 274 LYS A CA 1
ATOM 2098 C C . LYS A 1 274 ? -12.590 -10.722 18.558 1.00 90.00 274 LYS A C 1
ATOM 2100 O O . LYS A 1 274 ? -12.988 -11.733 17.971 1.00 90.00 274 LYS A O 1
ATOM 2105 N N . LEU A 1 275 ? -11.878 -10.762 19.687 1.00 90.56 275 LEU A N 1
ATOM 2106 C CA . LEU A 1 275 ? -11.511 -11.999 20.389 1.00 90.56 275 LEU A CA 1
ATOM 2107 C C . LEU A 1 275 ? -12.758 -12.812 20.735 1.00 90.56 275 LEU A C 1
ATOM 2109 O O . LEU A 1 275 ? -12.901 -13.951 20.287 1.00 90.56 275 LEU A O 1
ATOM 2113 N N . HIS A 1 276 ? -13.712 -12.195 21.430 1.00 91.12 276 HIS A N 1
ATOM 2114 C CA . HIS A 1 276 ? -14.942 -12.860 21.851 1.00 91.12 276 HIS A CA 1
ATOM 2115 C C . HIS A 1 276 ? -15.804 -13.300 20.668 1.00 91.12 276 HIS A C 1
ATOM 2117 O O . HIS A 1 276 ? -16.255 -14.444 20.609 1.00 91.12 276 HIS A O 1
ATOM 2123 N N . ARG A 1 277 ? -15.971 -12.436 19.657 1.00 89.50 277 ARG A N 1
ATOM 2124 C CA . ARG A 1 277 ? -16.743 -12.772 18.452 1.00 89.50 277 ARG A CA 1
ATOM 2125 C C . ARG A 1 277 ? -16.157 -13.986 17.736 1.00 89.50 277 ARG A C 1
ATOM 2127 O O . ARG A 1 277 ? -16.905 -14.807 17.201 1.00 89.50 277 ARG A O 1
ATOM 2134 N N . ARG A 1 278 ? -14.826 -14.094 17.701 1.00 88.69 278 ARG A N 1
ATOM 2135 C CA . ARG A 1 278 ? -14.130 -15.227 17.091 1.00 88.69 278 ARG A CA 1
ATOM 2136 C C . ARG A 1 278 ? -14.279 -16.478 17.948 1.00 88.69 278 ARG A C 1
ATOM 2138 O O . ARG A 1 278 ? -14.674 -17.495 17.390 1.00 88.69 278 ARG A O 1
ATOM 2145 N N . ALA A 1 279 ? -14.080 -16.372 19.262 1.00 88.00 279 ALA A N 1
ATOM 2146 C CA . ALA A 1 279 ? -14.238 -17.477 20.206 1.00 88.00 279 ALA A CA 1
ATOM 2147 C C . ALA A 1 279 ? -15.634 -18.118 20.125 1.00 88.00 279 ALA A C 1
ATOM 2149 O O . ALA A 1 279 ? -15.735 -19.341 20.037 1.00 88.00 279 ALA A O 1
ATOM 2150 N N . TRP A 1 280 ? -16.698 -17.310 20.044 1.00 89.62 280 TRP A N 1
ATOM 2151 C CA . TRP A 1 280 ? -18.071 -17.810 19.897 1.00 89.62 280 TRP A CA 1
ATOM 2152 C C . TRP A 1 280 ? -18.306 -18.498 18.554 1.00 89.62 280 TRP A C 1
ATOM 2154 O O . TRP A 1 280 ? -18.883 -19.579 18.496 1.00 89.62 280 TRP A O 1
ATOM 2164 N N . ARG A 1 281 ? -17.838 -17.893 17.454 1.00 84.69 281 ARG A N 1
ATOM 2165 C CA . ARG A 1 281 ? -18.004 -18.456 16.102 1.00 84.69 281 ARG A CA 1
ATOM 2166 C C . ARG A 1 281 ? -17.241 -19.760 15.902 1.00 84.69 281 ARG A C 1
ATOM 2168 O O . ARG A 1 281 ? -17.634 -20.558 15.061 1.00 84.69 281 ARG A O 1
ATOM 2175 N N . THR A 1 282 ? -16.129 -19.946 16.608 1.00 83.62 282 THR A N 1
ATOM 2176 C CA . THR A 1 282 ? -15.323 -21.168 16.530 1.00 83.62 282 THR A CA 1
ATOM 2177 C C . THR A 1 282 ? -15.683 -22.196 17.600 1.00 83.62 282 THR A C 1
ATOM 2179 O O . THR A 1 282 ? -15.031 -23.232 17.647 1.00 83.62 282 THR A O 1
ATOM 2182 N N . GLY A 1 283 ? -16.666 -21.915 18.462 1.00 85.38 283 GLY A N 1
ATOM 2183 C CA . GLY A 1 283 ? -17.072 -22.807 19.551 1.00 85.38 283 GLY A CA 1
ATOM 2184 C C . GLY A 1 283 ? -16.057 -22.933 20.693 1.00 85.38 283 GLY A C 1
ATOM 2185 O O . GLY A 1 283 ? -16.173 -23.850 21.492 1.00 85.38 283 GLY A O 1
ATOM 2186 N N . LEU A 1 284 ? -15.068 -22.035 20.785 1.00 85.81 284 LEU A N 1
ATOM 2187 C CA . LEU A 1 284 ? -14.089 -22.037 21.886 1.00 85.81 284 LEU A CA 1
ATOM 2188 C C . LEU A 1 284 ? -14.675 -21.489 23.190 1.00 85.81 284 LEU A C 1
ATOM 2190 O O . LEU A 1 284 ? -14.175 -21.800 24.263 1.00 85.81 284 LEU A O 1
ATOM 2194 N N . ALA A 1 285 ? -15.710 -20.657 23.094 1.00 87.31 285 ALA A N 1
ATOM 2195 C CA . ALA A 1 285 ? -16.440 -20.137 24.238 1.00 87.31 285 ALA A CA 1
ATOM 2196 C C . ALA A 1 285 ? -17.927 -20.033 23.899 1.00 87.31 285 ALA A C 1
ATOM 2198 O O . ALA A 1 285 ? -18.293 -19.725 22.760 1.00 87.31 285 ALA A O 1
ATOM 2199 N N . ALA A 1 286 ? -18.788 -20.238 24.895 1.00 91.38 286 ALA A N 1
ATOM 2200 C CA . ALA A 1 286 ? -20.212 -19.981 24.746 1.00 91.38 286 ALA A CA 1
ATOM 2201 C C . ALA A 1 286 ? -20.470 -18.474 24.603 1.00 91.38 286 ALA A C 1
ATOM 2203 O O . ALA A 1 286 ? -19.832 -17.647 25.258 1.00 91.38 286 ALA A O 1
ATOM 2204 N N . LYS A 1 287 ? -21.430 -18.107 23.749 1.00 93.50 287 LYS A N 1
ATOM 2205 C CA . LYS A 1 287 ? -21.891 -16.720 23.658 1.00 93.50 287 LYS A CA 1
ATOM 2206 C C . LYS A 1 287 ? -22.675 -16.377 24.937 1.00 93.50 287 LYS A C 1
ATOM 2208 O O . LYS A 1 287 ? -23.659 -17.063 25.218 1.00 93.50 287 LYS A O 1
ATOM 2213 N N . PRO A 1 288 ? -22.295 -15.333 25.694 1.00 94.06 288 PRO A N 1
ATOM 2214 C CA . PRO A 1 288 ? -22.999 -14.965 26.914 1.00 94.06 288 PRO A CA 1
ATOM 2215 C C . PRO A 1 288 ? -24.376 -14.366 26.602 1.00 94.06 288 PRO A C 1
ATOM 2217 O O . PRO A 1 288 ? -24.621 -13.821 25.520 1.00 94.06 288 PRO A O 1
ATOM 2220 N N . THR A 1 289 ? -25.285 -14.444 27.574 1.00 95.62 289 THR A N 1
ATOM 2221 C CA . THR A 1 289 ? -26.587 -13.769 27.503 1.00 95.62 289 THR A CA 1
ATOM 2222 C C . THR A 1 289 ? -26.452 -12.311 27.941 1.00 95.62 289 THR A C 1
ATOM 2224 O O . THR A 1 289 ? -25.611 -11.989 28.780 1.00 95.62 289 THR A O 1
ATOM 2227 N N . LYS A 1 290 ? -27.320 -11.419 27.438 1.00 94.00 290 LYS A N 1
ATOM 2228 C CA . LYS A 1 290 ? -27.342 -10.006 27.872 1.00 94.00 290 LYS A CA 1
ATOM 2229 C C . LYS A 1 290 ? -27.501 -9.883 29.392 1.00 94.00 290 LYS A C 1
ATOM 2231 O O . LYS A 1 290 ? -26.800 -9.106 30.027 1.00 94.00 290 LYS A O 1
ATOM 2236 N N . ARG A 1 291 ? -28.383 -10.701 29.980 1.00 96.00 291 ARG A N 1
ATOM 2237 C CA . ARG A 1 291 ? -28.613 -10.748 31.432 1.00 96.00 291 ARG A CA 1
ATOM 2238 C C . ARG A 1 291 ? -27.368 -11.200 32.203 1.00 96.00 291 ARG A C 1
ATOM 2240 O O . ARG A 1 291 ? -27.106 -10.654 33.268 1.00 96.00 291 ARG A O 1
ATOM 2247 N N . GLY A 1 292 ? -26.618 -12.166 31.667 1.00 96.31 292 GLY A N 1
ATOM 2248 C CA . GLY A 1 292 ? -25.344 -12.610 32.237 1.00 96.31 292 GLY A CA 1
ATOM 2249 C C . GLY A 1 292 ? -24.328 -11.474 32.293 1.00 96.31 292 GLY A C 1
ATOM 2250 O O . GLY A 1 292 ? -23.870 -11.131 33.374 1.00 96.31 292 GLY A O 1
ATOM 2251 N N . VAL A 1 293 ? -24.100 -10.798 31.163 1.00 96.50 293 VAL A N 1
ATOM 2252 C CA . VAL A 1 293 ? -23.149 -9.674 31.093 1.00 96.50 293 VAL A CA 1
ATOM 2253 C C . VAL A 1 293 ? -23.536 -8.529 32.037 1.00 96.50 293 VAL A C 1
ATOM 2255 O O . VAL A 1 293 ? -22.676 -7.973 32.706 1.00 96.50 293 VAL A O 1
ATOM 2258 N N . VAL A 1 294 ? -24.827 -8.196 32.166 1.00 97.44 294 VAL A N 1
ATOM 2259 C CA . VAL A 1 294 ? -25.285 -7.172 33.132 1.00 97.44 294 VAL A CA 1
ATOM 2260 C C . VAL A 1 294 ? -25.005 -7.585 34.582 1.00 97.44 294 VAL A C 1
ATOM 2262 O O . VAL A 1 294 ? -24.670 -6.736 35.408 1.00 97.44 294 VAL A O 1
ATOM 2265 N N . LYS A 1 295 ? -25.128 -8.877 34.911 1.00 97.44 295 LYS A N 1
ATOM 2266 C CA . LYS A 1 295 ? -24.765 -9.391 36.238 1.00 97.44 295 LYS A CA 1
ATOM 2267 C C . LYS A 1 295 ? -23.262 -9.252 36.488 1.00 97.44 295 LYS A C 1
ATOM 2269 O O . LYS A 1 295 ? -22.884 -8.868 37.589 1.00 97.44 295 LYS A O 1
ATOM 2274 N N . ASP A 1 296 ? -22.437 -9.530 35.484 1.00 95.38 296 ASP A N 1
ATOM 2275 C CA . ASP A 1 296 ? -20.981 -9.409 35.590 1.00 95.38 296 ASP A CA 1
ATOM 2276 C C . ASP A 1 296 ? -20.552 -7.941 35.752 1.00 95.38 296 ASP A C 1
ATOM 2278 O O . ASP A 1 296 ? -19.783 -7.638 36.658 1.00 95.38 296 ASP A O 1
ATOM 2282 N N . ILE A 1 297 ? -21.166 -7.009 35.008 1.00 97.00 297 ILE A N 1
ATOM 2283 C CA . ILE A 1 297 ? -20.970 -5.557 35.190 1.00 97.00 297 ILE A CA 1
ATOM 2284 C C . ILE A 1 297 ? -21.234 -5.139 36.642 1.00 97.00 297 ILE A C 1
ATOM 2286 O O . ILE A 1 297 ? -20.412 -4.449 37.238 1.00 97.00 297 ILE A O 1
ATOM 2290 N N . ARG A 1 298 ? -22.364 -5.563 37.229 1.00 96.94 298 ARG A N 1
ATOM 2291 C CA . ARG A 1 298 ? -22.713 -5.214 38.619 1.00 96.94 298 ARG A CA 1
ATOM 2292 C C . ARG A 1 298 ? -21.673 -5.717 39.614 1.00 96.94 298 ARG A C 1
ATOM 2294 O O . ARG A 1 298 ? -21.233 -4.944 40.454 1.00 96.94 298 ARG A O 1
ATOM 2301 N N . LYS A 1 299 ? -21.228 -6.967 39.464 1.00 94.56 299 LYS A N 1
ATOM 2302 C CA . LYS A 1 299 ? -20.174 -7.542 40.312 1.00 94.56 299 LYS A CA 1
ATOM 2303 C C . LYS A 1 299 ? -18.865 -6.763 40.216 1.00 94.56 299 LYS A C 1
ATOM 2305 O O . LYS A 1 299 ? -18.231 -6.525 41.236 1.00 94.56 299 LYS A O 1
ATOM 2310 N N . CYS A 1 300 ? -18.454 -6.371 39.008 1.00 92.94 300 CYS A N 1
ATOM 2311 C CA . CYS A 1 300 ? -17.240 -5.578 38.830 1.00 92.94 300 CYS A CA 1
ATOM 2312 C C . CYS A 1 300 ? -17.368 -4.208 39.514 1.00 92.94 300 CYS A C 1
ATOM 2314 O O . CYS A 1 300 ? -16.440 -3.789 40.195 1.00 92.94 300 CYS A O 1
ATOM 2316 N N . VAL A 1 301 ? -18.522 -3.539 39.397 1.00 93.56 301 VAL A N 1
ATOM 2317 C CA . VAL A 1 301 ? -18.785 -2.259 40.082 1.00 93.56 301 VAL A CA 1
ATOM 2318 C C . VAL A 1 301 ? -18.769 -2.417 41.606 1.00 93.56 301 VAL A C 1
ATOM 2320 O O . VAL A 1 301 ? -18.148 -1.607 42.287 1.00 93.56 301 VAL A O 1
ATOM 2323 N N . GLU A 1 302 ? -19.394 -3.464 42.148 1.00 91.69 302 GLU A N 1
ATOM 2324 C CA . GLU A 1 302 ? -19.362 -3.771 43.587 1.00 91.69 302 GLU A CA 1
ATOM 2325 C C . GLU A 1 302 ? -17.927 -4.017 44.081 1.00 91.69 302 GLU A C 1
ATOM 2327 O O . GLU A 1 302 ? -17.521 -3.472 45.106 1.00 91.69 302 GLU A O 1
ATOM 2332 N N . ALA A 1 303 ? -17.129 -4.777 43.324 1.00 88.19 303 ALA A N 1
ATOM 2333 C CA . ALA A 1 303 ? -15.728 -5.035 43.653 1.00 88.19 303 ALA A CA 1
ATOM 2334 C C . ALA A 1 303 ? -14.875 -3.754 43.645 1.00 88.19 303 ALA A C 1
ATOM 2336 O O . ALA A 1 303 ? -14.023 -3.580 44.515 1.00 88.19 303 ALA A O 1
ATOM 2337 N N . LEU A 1 304 ? -15.117 -2.847 42.692 1.00 87.25 304 LEU A N 1
ATOM 2338 C CA . LEU A 1 304 ? -14.467 -1.533 42.646 1.00 87.25 304 LEU A CA 1
ATOM 2339 C C . LEU A 1 304 ? -14.873 -0.656 43.838 1.00 87.25 304 LEU A C 1
ATOM 2341 O O . LEU A 1 304 ? -14.021 -0.003 44.436 1.00 87.25 304 LEU A O 1
ATOM 2345 N N . ALA A 1 305 ? -16.155 -0.665 44.211 1.00 87.31 305 ALA A N 1
ATOM 2346 C CA . ALA A 1 305 ? -16.671 0.122 45.328 1.00 87.31 305 ALA A CA 1
ATOM 2347 C C . ALA A 1 305 ? -16.076 -0.313 46.677 1.00 87.31 305 ALA A C 1
ATOM 2349 O O . ALA A 1 305 ? -15.673 0.538 47.466 1.00 87.31 305 ALA A O 1
ATOM 2350 N N . LEU A 1 306 ? -15.969 -1.625 46.921 1.00 84.31 306 LEU A N 1
ATOM 2351 C CA . LEU A 1 306 ? -15.324 -2.161 48.126 1.00 84.31 306 LEU A CA 1
ATOM 2352 C C . LEU A 1 306 ? -13.859 -1.710 48.222 1.00 84.31 306 LEU A C 1
ATOM 2354 O O . LEU A 1 306 ? -13.424 -1.229 49.261 1.00 84.31 306 LEU A O 1
ATOM 2358 N N . ARG A 1 307 ? -13.116 -1.768 47.112 1.00 78.12 307 ARG A N 1
ATOM 2359 C CA . ARG A 1 307 ? -11.709 -1.337 47.079 1.00 78.12 307 ARG A CA 1
ATOM 2360 C C . ARG A 1 307 ? -11.522 0.153 47.314 1.00 78.12 307 ARG A C 1
ATOM 2362 O O . ARG A 1 307 ? -10.566 0.545 47.975 1.00 78.12 307 ARG A O 1
ATOM 2369 N N . ALA A 1 308 ? -12.422 0.978 46.782 1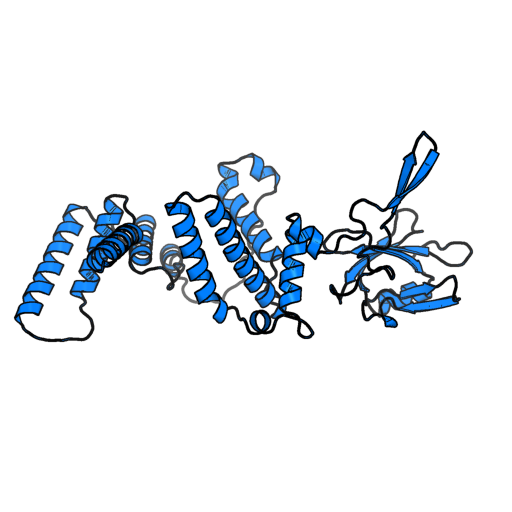.00 78.62 308 ALA A N 1
ATOM 2370 C CA . ALA A 1 308 ? -12.391 2.416 47.017 1.00 78.62 308 ALA A CA 1
ATOM 2371 C C . ALA A 1 308 ? -12.557 2.759 48.510 1.00 78.62 308 ALA A C 1
ATOM 2373 O O . ALA A 1 308 ? -12.000 3.756 48.964 1.00 78.62 308 ALA A O 1
ATOM 2374 N N . ALA A 1 309 ? -13.274 1.924 49.273 1.00 79.31 309 ALA A N 1
ATOM 2375 C CA . ALA A 1 309 ? -13.427 2.082 50.717 1.00 79.31 309 ALA A CA 1
ATOM 2376 C C . ALA A 1 309 ? -12.170 1.668 51.513 1.00 79.31 309 ALA A C 1
ATOM 2378 O O . ALA A 1 309 ? -11.896 2.262 52.552 1.00 79.31 309 ALA A O 1
ATOM 2379 N N . ASP A 1 310 ? -11.384 0.709 51.012 1.00 71.88 310 ASP A N 1
ATOM 2380 C CA . ASP A 1 310 ? -10.231 0.129 51.723 1.00 71.88 310 ASP A CA 1
ATOM 2381 C C . ASP A 1 310 ? -8.910 0.917 51.559 1.00 71.88 310 ASP A C 1
ATOM 2383 O O . ASP A 1 310 ? -7.893 0.559 52.154 1.00 71.88 310 ASP A O 1
ATOM 2387 N N . GLY A 1 311 ? -8.885 1.991 50.758 1.00 65.00 311 GLY A N 1
ATOM 2388 C CA . GLY A 1 311 ? -7.754 2.933 50.675 1.00 65.00 311 GLY A CA 1
ATOM 2389 C C . GLY A 1 311 ? -6.428 2.367 50.137 1.00 65.00 311 GLY A C 1
ATOM 2390 O O . GLY A 1 311 ? -5.400 3.035 50.239 1.00 65.00 311 GLY A O 1
ATOM 2391 N N . MET A 1 312 ? -6.419 1.160 49.564 1.00 58.19 312 MET A N 1
ATOM 2392 C CA . MET A 1 312 ? -5.213 0.496 49.051 1.00 58.19 312 MET A CA 1
ATOM 2393 C C . MET A 1 312 ? -4.944 0.856 47.579 1.00 58.19 312 MET A C 1
ATOM 2395 O O . MET A 1 312 ? -5.722 0.464 46.706 1.00 58.19 312 MET A O 1
ATOM 2399 N N . PRO A 1 313 ? -3.819 1.517 47.247 1.00 60.44 313 PRO A N 1
ATOM 2400 C CA . PRO A 1 313 ? -3.376 1.646 45.869 1.00 60.44 313 PRO A CA 1
ATOM 2401 C C . PRO A 1 313 ? -2.571 0.400 45.472 1.00 60.44 313 PRO A C 1
ATOM 2403 O O . PRO A 1 313 ? -1.492 0.152 46.010 1.00 60.44 313 PRO A O 1
ATOM 2406 N N . GLN A 1 314 ? -3.058 -0.376 44.500 1.00 56.69 314 GLN A N 1
ATOM 2407 C CA . GLN A 1 314 ? -2.238 -1.379 43.809 1.00 56.69 314 GLN A CA 1
ATOM 2408 C C . GLN A 1 314 ? -2.360 -1.286 42.286 1.00 56.69 314 GLN A C 1
ATOM 2410 O O . GLN A 1 314 ? -3.386 -0.912 41.725 1.00 56.69 314 GLN A O 1
ATOM 2415 N N . SER A 1 315 ? -1.245 -1.605 41.630 1.00 53.59 315 SER A N 1
ATOM 2416 C CA . SER A 1 315 ? -0.822 -1.097 40.324 1.00 53.59 315 SER A CA 1
ATOM 2417 C C . SER A 1 315 ? -1.443 -1.761 39.090 1.00 53.59 315 SER A C 1
ATOM 2419 O O . SER A 1 315 ? -0.971 -1.510 37.988 1.00 53.59 315 SER A O 1
ATOM 2421 N N . THR A 1 316 ? -2.511 -2.551 39.218 1.00 55.25 316 THR A N 1
ATOM 2422 C CA . THR A 1 316 ? -3.362 -2.971 38.084 1.00 55.25 316 THR A CA 1
ATOM 2423 C C . THR A 1 316 ? -4.738 -3.393 38.608 1.00 55.25 316 THR A C 1
ATOM 2425 O O . THR A 1 316 ? -4.868 -4.429 39.257 1.00 55.25 316 THR A O 1
ATOM 2428 N N . ASP A 1 317 ? -5.787 -2.606 38.355 1.00 71.25 317 ASP A N 1
ATOM 2429 C CA . ASP A 1 317 ? -7.129 -2.959 38.829 1.00 71.25 317 ASP A CA 1
ATOM 2430 C C . ASP A 1 317 ? -7.792 -3.973 37.886 1.00 71.25 317 ASP A C 1
ATOM 2432 O O . ASP A 1 317 ? -8.405 -3.625 36.873 1.00 71.25 317 ASP A O 1
ATOM 2436 N N . ALA A 1 318 ? -7.658 -5.258 38.221 1.00 82.75 318 ALA A N 1
ATOM 2437 C CA . ALA A 1 318 ? -8.294 -6.347 37.486 1.00 82.75 318 ALA A CA 1
ATOM 2438 C C . ALA A 1 318 ? -9.824 -6.177 37.387 1.00 82.75 318 ALA A C 1
ATOM 2440 O O . ALA A 1 318 ? -10.397 -6.524 36.358 1.00 82.75 318 ALA A O 1
ATOM 2441 N N . ALA A 1 319 ? -10.488 -5.579 38.391 1.00 85.94 319 ALA A N 1
ATOM 2442 C CA . ALA A 1 319 ? -11.937 -5.360 38.310 1.00 85.94 319 ALA A CA 1
ATOM 2443 C C . ALA A 1 319 ? -12.300 -4.246 37.323 1.00 85.94 319 ALA A C 1
ATOM 2445 O O . ALA A 1 319 ? -13.335 -4.341 36.664 1.00 85.94 319 ALA A O 1
ATOM 2446 N N . LEU A 1 320 ? -11.451 -3.223 37.175 1.00 89.44 320 LEU A N 1
ATOM 2447 C CA . LEU A 1 320 ? -11.626 -2.209 36.136 1.00 89.44 320 LEU A CA 1
ATOM 2448 C C . LEU A 1 320 ? -11.454 -2.827 34.744 1.00 89.44 320 LEU A C 1
ATOM 2450 O O . LEU A 1 320 ? -12.265 -2.571 33.854 1.00 89.44 320 LEU A O 1
ATOM 2454 N N . ALA A 1 321 ? -10.436 -3.670 34.560 1.00 90.75 321 ALA A N 1
ATOM 2455 C CA . ALA A 1 321 ? -10.229 -4.384 33.302 1.00 90.75 321 ALA A CA 1
ATOM 2456 C C . ALA A 1 321 ? -11.428 -5.291 32.961 1.00 90.75 321 ALA A C 1
ATOM 2458 O O . ALA A 1 321 ? -11.960 -5.215 31.850 1.00 90.75 321 ALA A O 1
ATOM 2459 N N . ASP A 1 322 ? -11.914 -6.077 33.925 1.00 92.62 322 ASP A N 1
ATOM 2460 C CA . ASP A 1 322 ? -13.093 -6.937 33.761 1.00 92.62 322 ASP A CA 1
ATOM 2461 C C . ASP A 1 322 ? -14.369 -6.130 33.486 1.00 92.62 322 ASP A C 1
ATOM 2463 O O . ASP A 1 322 ? -15.212 -6.545 32.679 1.00 92.62 322 ASP A O 1
ATOM 2467 N N . LEU A 1 323 ? -14.506 -4.947 34.095 1.00 94.81 323 LEU A N 1
ATOM 2468 C CA . LEU A 1 323 ? -15.605 -4.029 33.814 1.00 94.81 323 LEU A CA 1
ATOM 2469 C C . LEU A 1 323 ? -15.553 -3.539 32.362 1.00 94.81 323 LEU A C 1
ATOM 2471 O O . LEU A 1 323 ? -16.563 -3.612 31.662 1.00 94.81 323 LEU A O 1
ATOM 2475 N N . LEU A 1 324 ? -14.389 -3.094 31.878 1.00 95.44 324 LEU A N 1
ATOM 2476 C CA . LEU A 1 324 ? -14.204 -2.649 30.490 1.00 95.44 324 LEU A CA 1
ATOM 2477 C C . LEU A 1 324 ? -14.481 -3.778 29.486 1.00 95.44 324 LEU A C 1
ATOM 2479 O O . LEU A 1 324 ? -15.135 -3.555 28.460 1.00 95.44 324 LEU A O 1
ATOM 2483 N N . VAL A 1 325 ? -14.055 -5.006 29.794 1.00 95.50 325 VAL A N 1
ATOM 2484 C CA . VAL A 1 325 ? -14.383 -6.203 29.003 1.00 95.50 325 VAL A CA 1
ATOM 2485 C C . VAL A 1 325 ? -15.894 -6.441 28.988 1.00 95.50 325 VAL A C 1
ATOM 2487 O O . VAL A 1 325 ? -16.482 -6.614 27.917 1.00 95.50 325 VAL A O 1
ATOM 2490 N N . SER A 1 326 ? -16.546 -6.396 30.148 1.00 96.25 326 SER A N 1
ATOM 2491 C CA . SER A 1 326 ? -17.986 -6.643 30.278 1.00 96.25 326 SER A CA 1
ATOM 2492 C C . SER A 1 326 ? -18.825 -5.574 29.568 1.00 96.25 326 SER A C 1
ATOM 2494 O O . SER A 1 326 ? -19.789 -5.902 28.874 1.00 96.25 326 SER A O 1
ATOM 2496 N N . LEU A 1 327 ? -18.424 -4.302 29.640 1.00 96.12 327 LEU A N 1
ATOM 2497 C CA . LEU A 1 327 ? -19.037 -3.207 28.882 1.00 96.12 327 LEU A CA 1
ATOM 2498 C C . LEU A 1 327 ? -18.853 -3.395 27.368 1.00 96.12 327 LEU A C 1
ATOM 2500 O O . LEU A 1 327 ? -19.811 -3.252 26.604 1.00 96.12 327 LEU A O 1
ATOM 2504 N N . SER A 1 328 ? -17.661 -3.812 26.928 1.00 96.12 328 SER A N 1
ATOM 2505 C CA . SER A 1 328 ? -17.380 -4.115 25.516 1.00 96.12 328 SER A CA 1
ATOM 2506 C C . SER A 1 328 ? -18.247 -5.260 24.984 1.00 96.12 328 SER A C 1
ATOM 2508 O O . SER A 1 328 ? -18.750 -5.209 23.854 1.00 96.12 328 SER A O 1
ATOM 2510 N N . LEU A 1 329 ? -18.456 -6.293 25.807 1.00 95.44 329 LEU A N 1
ATOM 2511 C CA . LEU A 1 329 ? -19.351 -7.410 25.516 1.00 95.44 329 LEU A CA 1
ATOM 2512 C C . LEU A 1 329 ? -20.812 -6.972 25.451 1.00 95.44 329 LEU A C 1
ATOM 2514 O O . LEU A 1 329 ? -21.529 -7.391 24.540 1.00 95.44 329 LEU A O 1
ATOM 2518 N N . TYR A 1 330 ? -21.248 -6.118 26.378 1.00 96.31 330 TYR A N 1
ATOM 2519 C CA . TYR A 1 330 ? -22.599 -5.569 26.376 1.00 96.31 330 TYR A CA 1
ATOM 2520 C C . TYR A 1 330 ? -22.868 -4.781 25.089 1.00 96.31 330 TYR A C 1
ATOM 2522 O O . TYR A 1 330 ? -23.857 -5.058 24.407 1.00 96.31 330 TYR A O 1
ATOM 2530 N N . ALA A 1 331 ? -21.961 -3.880 24.699 1.00 94.62 331 ALA A N 1
ATOM 2531 C CA . ALA A 1 331 ? -22.034 -3.161 23.427 1.00 94.62 331 ALA A CA 1
ATOM 2532 C C . ALA A 1 331 ? -22.118 -4.136 22.237 1.00 94.62 331 ALA A C 1
ATOM 2534 O O . ALA A 1 331 ? -23.043 -4.058 21.425 1.00 94.62 331 ALA A O 1
ATOM 2535 N N . GLN A 1 332 ? -21.242 -5.149 22.194 1.00 93.81 332 GLN A N 1
ATOM 2536 C CA . GLN A 1 332 ? -21.229 -6.143 21.115 1.00 93.81 332 GLN A CA 1
ATOM 2537 C C . GLN A 1 332 ? -22.548 -6.929 21.013 1.00 93.81 332 GLN A C 1
ATOM 2539 O O . GLN A 1 332 ? -23.032 -7.189 19.909 1.00 93.81 332 GLN A O 1
ATOM 2544 N N . LEU A 1 333 ? -23.153 -7.315 22.141 1.00 94.25 333 LEU A N 1
ATOM 2545 C CA . LEU A 1 333 ? -24.443 -8.017 22.161 1.00 94.25 333 LEU A CA 1
ATOM 2546 C C . LEU A 1 333 ? -25.619 -7.132 21.720 1.00 94.25 333 LEU A C 1
ATOM 2548 O O . LEU A 1 333 ? -26.674 -7.663 21.367 1.00 94.25 333 LEU A O 1
ATOM 2552 N N . ASN A 1 334 ? -25.443 -5.812 21.734 1.00 93.50 334 ASN A N 1
ATOM 2553 C CA . ASN A 1 334 ? -26.398 -4.828 21.230 1.00 93.50 334 ASN A CA 1
ATOM 2554 C C . ASN A 1 334 ? -26.061 -4.336 19.813 1.00 93.50 334 ASN A C 1
ATOM 2556 O O . ASN A 1 334 ? -26.710 -3.422 19.318 1.00 93.50 334 ASN A O 1
ATOM 2560 N N . GLY A 1 335 ? -25.083 -4.954 19.140 1.00 89.50 335 GLY A N 1
ATOM 2561 C CA . GLY A 1 335 ? -24.694 -4.582 17.778 1.00 89.50 335 GLY A CA 1
ATOM 2562 C C . GLY A 1 335 ? -23.880 -3.289 17.694 1.00 89.50 335 GLY A C 1
ATOM 2563 O O . GLY A 1 335 ? -23.768 -2.722 16.615 1.00 89.50 335 GLY A O 1
ATOM 2564 N N . GLN A 1 336 ? -23.312 -2.833 18.811 1.00 90.69 336 GLN A N 1
ATOM 2565 C CA . GLN A 1 336 ? -22.516 -1.612 18.898 1.00 90.69 336 GLN A CA 1
ATOM 2566 C C . GLN A 1 336 ? -21.012 -1.926 18.898 1.00 90.69 336 GLN A C 1
ATOM 2568 O O . GLN A 1 336 ? -20.567 -2.920 19.485 1.00 90.69 336 GLN A O 1
ATOM 2573 N N . ASP A 1 337 ? -20.230 -1.052 18.265 1.00 87.44 337 ASP A N 1
ATOM 2574 C CA . ASP A 1 337 ? -18.772 -1.019 18.391 1.00 87.44 337 ASP A CA 1
ATOM 2575 C C . ASP A 1 337 ? -18.402 -0.207 19.642 1.00 87.44 337 ASP A C 1
ATOM 2577 O O . ASP A 1 337 ? -18.815 0.946 19.785 1.00 87.44 337 ASP A O 1
ATOM 2581 N N . ALA A 1 338 ? -17.707 -0.844 20.586 1.00 91.12 338 ALA A N 1
ATOM 2582 C CA . ALA A 1 338 ? -17.396 -0.232 21.878 1.00 91.12 338 ALA A CA 1
ATOM 2583 C C . ALA A 1 338 ? -16.312 0.847 21.762 1.00 91.12 338 ALA A C 1
ATOM 2585 O O . ALA A 1 338 ? -16.387 1.853 22.467 1.00 91.12 338 ALA A O 1
ATOM 2586 N N . GLU A 1 339 ? -15.342 0.648 20.867 1.00 90.25 339 GLU A N 1
ATOM 2587 C CA . GLU A 1 339 ? -14.266 1.607 20.619 1.00 90.25 339 GLU A CA 1
ATOM 2588 C C . GLU A 1 339 ? -14.856 2.893 20.035 1.00 90.25 339 GLU A C 1
ATOM 2590 O O . GLU A 1 339 ? -14.617 3.986 20.543 1.00 90.25 339 GLU A O 1
ATOM 2595 N N . GLU A 1 340 ? -15.739 2.750 19.045 1.00 83.94 340 GLU A N 1
ATOM 2596 C CA . GLU A 1 340 ? -16.389 3.887 18.392 1.00 83.94 340 GLU A CA 1
ATOM 2597 C C . GLU A 1 340 ? -17.416 4.592 19.295 1.00 83.94 340 GLU A C 1
ATOM 2599 O O . GLU A 1 340 ? -17.626 5.803 19.212 1.00 83.94 340 GLU A O 1
ATOM 2604 N N . ALA A 1 341 ? -18.077 3.860 20.197 1.00 88.31 341 ALA A N 1
ATOM 2605 C CA . ALA A 1 341 ? -18.948 4.472 21.200 1.00 88.31 341 ALA A CA 1
ATOM 2606 C C . ALA A 1 341 ? -18.159 5.376 22.163 1.00 88.31 341 ALA A C 1
ATOM 2608 O O . ALA A 1 341 ? -18.582 6.505 22.429 1.00 88.31 341 ALA A O 1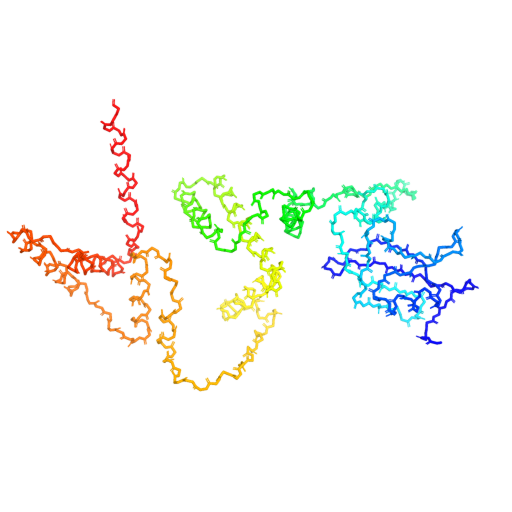
ATOM 2609 N N . LEU A 1 342 ? -17.009 4.903 22.658 1.00 90.69 342 LEU A N 1
ATOM 2610 C CA . LEU A 1 342 ? -16.157 5.683 23.555 1.00 90.69 342 LEU A CA 1
ATOM 2611 C C . LEU A 1 342 ? -15.509 6.862 22.821 1.00 90.69 342 LEU A C 1
ATOM 2613 O O . LEU A 1 342 ? -15.568 7.984 23.323 1.00 90.69 342 LEU A O 1
ATOM 2617 N N . ARG A 1 343 ? -14.979 6.638 21.610 1.00 85.12 343 ARG A N 1
ATOM 2618 C CA . ARG A 1 343 ? -14.376 7.684 20.771 1.00 85.12 343 ARG A CA 1
ATOM 2619 C C . ARG A 1 343 ? -15.337 8.850 20.547 1.00 85.12 343 ARG A C 1
ATOM 2621 O O . ARG A 1 343 ? -14.972 9.989 20.835 1.00 85.12 343 ARG A O 1
ATOM 2628 N N . ARG A 1 344 ? -16.588 8.587 20.147 1.00 83.44 344 ARG A N 1
ATOM 2629 C CA . ARG A 1 344 ? -17.609 9.641 19.986 1.00 83.44 344 ARG A CA 1
ATOM 2630 C C . ARG A 1 344 ? -17.857 10.434 21.264 1.00 83.44 344 ARG A C 1
ATOM 2632 O O . ARG A 1 344 ? -17.961 11.658 21.209 1.00 83.44 344 ARG A O 1
ATOM 2639 N N . LYS A 1 345 ? -17.914 9.770 22.424 1.00 91.06 345 LYS A N 1
ATOM 2640 C CA . LYS A 1 345 ? -18.090 10.475 23.700 1.00 91.06 345 LYS A CA 1
ATOM 2641 C C . LYS A 1 345 ? -16.864 11.323 24.050 1.00 91.06 345 LYS A C 1
ATOM 2643 O O . LYS A 1 345 ? -17.043 12.458 24.477 1.00 91.06 345 LYS A O 1
ATOM 2648 N N . CYS A 1 346 ? -15.647 10.832 23.818 1.00 88.19 346 CYS A N 1
ATOM 2649 C CA . CYS A 1 346 ? -14.420 11.610 24.011 1.00 88.19 346 CYS A CA 1
ATOM 2650 C C . CYS A 1 346 ? -14.366 12.852 23.109 1.00 88.19 346 CYS A C 1
ATOM 2652 O O . CYS A 1 346 ? -13.982 13.922 23.576 1.00 88.19 346 CYS A O 1
ATOM 2654 N N . LEU A 1 347 ? -14.791 12.739 21.846 1.00 80.88 347 LEU A N 1
ATOM 2655 C CA . LEU A 1 347 ? -14.877 13.878 20.927 1.00 80.88 347 LEU A CA 1
ATOM 2656 C C . LEU A 1 347 ? -15.910 14.914 21.396 1.00 80.88 347 LEU A C 1
ATOM 2658 O O . LEU A 1 347 ? -15.592 16.098 21.431 1.00 80.88 347 LEU A O 1
ATOM 2662 N N . SER A 1 348 ? -17.095 14.477 21.842 1.00 85.75 348 SER A N 1
ATOM 2663 C CA . SER A 1 348 ? -18.100 15.360 22.466 1.00 85.75 348 SER A CA 1
ATOM 2664 C C . SER A 1 348 ? -17.531 16.087 23.686 1.00 85.75 348 SER A C 1
ATOM 2666 O O . SER A 1 348 ? -17.619 17.308 23.771 1.00 85.75 348 SER A O 1
ATOM 2668 N N . LEU A 1 349 ? -16.875 15.355 24.596 1.00 90.50 349 LEU A N 1
ATOM 2669 C CA . LEU A 1 349 ? -16.242 15.930 25.788 1.00 90.50 349 LEU A CA 1
ATOM 2670 C C . LEU A 1 349 ? -15.177 16.968 25.430 1.00 90.50 349 LEU A C 1
ATOM 2672 O O . LEU A 1 349 ? -15.062 17.989 26.101 1.00 90.50 349 LEU A O 1
ATOM 2676 N N . ARG A 1 350 ? -14.389 16.720 24.378 1.00 86.50 350 ARG A N 1
ATOM 2677 C CA . ARG A 1 350 ? -13.369 17.664 23.913 1.00 86.50 350 ARG A CA 1
ATOM 2678 C C . ARG A 1 350 ? -13.991 18.995 23.494 1.00 86.50 350 ARG A C 1
ATOM 2680 O O . ARG A 1 350 ? -13.446 20.041 23.836 1.00 86.50 350 ARG A O 1
ATOM 2687 N N . GLU A 1 351 ? -15.111 18.964 22.778 1.00 87.38 351 GLU A N 1
ATOM 2688 C CA . GLU A 1 351 ? -15.815 20.183 22.365 1.00 87.38 351 GLU A CA 1
ATOM 2689 C C . GLU A 1 351 ? -16.495 20.885 23.548 1.00 87.38 351 GLU A C 1
ATOM 2691 O O . GLU A 1 351 ? -16.374 22.103 23.682 1.00 87.38 351 GLU A O 1
ATOM 2696 N N . GLU A 1 352 ? -17.107 20.128 24.464 1.00 91.06 352 GLU A N 1
ATOM 2697 C CA . GLU A 1 352 ? -17.654 20.654 25.724 1.00 91.06 352 GLU A CA 1
ATOM 2698 C C . GLU A 1 352 ? -16.566 21.415 26.515 1.00 91.06 352 GLU A C 1
ATOM 2700 O O . GLU A 1 352 ? -16.742 22.588 26.850 1.00 91.06 352 GLU A O 1
ATOM 2705 N N . LEU A 1 353 ? -15.393 20.807 26.722 1.00 90.00 353 LEU A N 1
ATOM 2706 C CA . LEU A 1 353 ? -14.268 21.420 27.442 1.00 90.00 353 LEU A CA 1
ATOM 2707 C C . LEU A 1 353 ? -13.683 22.646 26.721 1.00 90.00 353 LEU A C 1
ATOM 2709 O O . LEU A 1 353 ? -13.328 23.633 27.369 1.00 90.00 353 LEU A O 1
ATOM 2713 N N . ARG A 1 354 ? -13.605 22.617 25.384 1.00 86.12 354 ARG A N 1
ATOM 2714 C CA . ARG A 1 354 ? -13.188 23.773 24.570 1.00 86.12 354 ARG A CA 1
ATOM 2715 C C . ARG A 1 354 ? -14.159 24.939 24.699 1.00 86.12 354 ARG A C 1
ATOM 2717 O O . ARG A 1 354 ? -13.712 26.081 24.754 1.00 86.12 354 ARG A O 1
ATOM 2724 N N . SER A 1 355 ? -15.461 24.662 24.728 1.00 87.44 355 SER A N 1
ATOM 2725 C CA . SER A 1 355 ? -16.489 25.694 24.874 1.00 87.44 355 SER A CA 1
ATOM 2726 C C . SER A 1 355 ? -16.482 26.331 26.264 1.00 87.44 355 SER A C 1
ATOM 2728 O O . SER A 1 355 ? -16.647 27.537 26.362 1.00 87.44 355 SER A O 1
ATOM 2730 N N . ALA A 1 356 ? -16.195 25.553 27.314 1.00 84.38 356 ALA A N 1
ATOM 2731 C CA . ALA A 1 356 ? -16.088 26.038 28.691 1.00 84.38 356 ALA A CA 1
ATOM 2732 C C . ALA A 1 356 ? -14.803 26.843 28.979 1.00 84.38 356 ALA A C 1
ATOM 2734 O O . ALA A 1 356 ? -14.693 27.468 30.030 1.00 84.38 356 ALA A O 1
ATOM 2735 N N . SER A 1 357 ? -13.823 26.794 28.071 1.00 72.12 357 SER A N 1
ATOM 2736 C CA . SER A 1 357 ? -12.552 27.528 28.169 1.00 72.12 357 SER A CA 1
ATOM 2737 C C . SER A 1 357 ? -12.565 28.875 27.425 1.00 72.12 357 SER A C 1
ATOM 2739 O O . SER A 1 357 ? -11.542 29.560 27.410 1.00 72.12 357 SER A O 1
ATOM 2741 N N . ARG A 1 358 ? -13.678 29.224 26.767 1.00 60.56 358 ARG A N 1
ATOM 2742 C CA . ARG A 1 358 ? -13.935 30.542 26.166 1.00 60.56 358 ARG A CA 1
ATOM 2743 C C . ARG A 1 358 ? -14.860 31.331 27.075 1.00 60.56 358 ARG A C 1
ATOM 2745 O O . ARG A 1 358 ? -14.690 32.568 27.106 1.00 60.56 358 ARG A O 1
#

Sequence (358 aa):
MYGLKYDAAGLIPAVVQEAETGQILMVAYMNVEALRRTLKAGEAWFWSRSRSEFWHKGEKSGNVLKVRRILTDCDRDALVLVVRERSQLTPICHTGRETCFGWEVVLKGGRPAVRAVAGAKRSFVTDARQGSLPALKRLVALLRRERGGCPWDRKQTLASLKEHLVAEVYEVVNAVDSGDDGALKEELGDLLFLILMDCQIASEHGLFALEDVVGALAEKIVSRHAGRVPALRAFGEPARRGSLPGEGKAAPSRAAKKLADLPSSLPALLLCQKLHRRAWRTGLAAKPTKRGVVKDIRKCVEALALRAADGMPQSTDAALADLLVSLSLYAQLNGQDAEEALRRKCLSLREELRSASR

Foldseek 3Di:
DPLADEPPVQKAKEFEAEQPPRDTAEIAIAHPVQVVCCVVVQWHWGQDPVVRDIDQQCPVPVFIWGFPDWDADPNRRHIYGHTHTPPLPAASDPVRFVHPPQWDWDQDPNDTDIDGDPCRNPDLVNVVVVPDPVSLLVVLLQLQDPPNHPPVLVVDDPVNCPVVLVVLVVQCVVCVVVVPPPSNVVSVVSNVSSVSSHQSNCVVVVNHHPVVVVVVVLLVCLQVCCVPVVVSCVVDHRDPPPDDDDDDDPDDPPLVVVLVPQDPPDDPLQNLLVNLVSCCVSVVDPQDDLVRLVVQLVVLVVVVVVVVVVPDDDDDRPSVVSNSSSVSSNCVVVVHHSVVVVVVVVVVVVVVVVVVVD

Secondary structure (DSSP, 8-state):
--S----TTS-EEEEEEETTT--EEEEEEE-HHHHHHHHHHSB-EEEETTTTEEEETTTTTS--EEEEEEEE-SSS--EEEEEEES-TTS-SSTTS-SSS--EEEEEETTEEEEEE-TTTT--HHHHHTTT-HHHHHHHHHHHT-TTTS-HHHHH--TTTHHHHHHHHHHHHHHHHHHT-HHHHHHHHHHHHHHHHHHHHHHHHTTS--HHHHHHHHHHHHHHHHTTT-GGGGGG-PPP---------S-PPPHHHHHHHTS-TTS-HHHHHHHHHHHHHHTTSSPPPPHHHHHHHHHHHHHHHHHHHHHT---S--HHHHHHHHHHHHHHHHTT--HHHHHHHHHHHHHHHHHHHT-

pLDDT: mean 83.38, std 14.35, range [34.47, 98.25]